Protein AF-A0A8S1T3Q3-F1 (afdb_monomer)

pLDDT: mean 84.0, std 11.34, range [41.03, 97.38]

Mean predicted aligned error: 17.11 Å

Solvent-accessible surface area (backbone atoms only — not comparable to full-atom values): 9818 Å² total; per-residue (Å²): 143,88,78,68,63,69,61,52,54,52,50,49,50,52,48,53,52,50,49,51,54,50,50,52,52,52,52,50,52,52,52,53,52,49,53,51,51,53,52,51,51,53,52,49,51,54,52,52,54,51,51,52,52,51,52,52,52,50,55,52,51,53,55,48,52,50,51,52,51,51,52,54,53,49,52,52,51,53,54,52,53,52,51,53,50,52,54,46,50,53,50,50,47,64,75,62,56,74,44,80,23,44,57,67,83,59,60,76,69,54,52,71,46,61,36,58,90,53,95,50,56,20,86,82,80,71,43,69,51,50,68,66,38,59,28,32,43,47,93,87,66,52,62,32,43,40,71,58,49,55,60,49,28,56,47,28,40,48,41,92,89,75,59,50,54,49,48,61,54,55,56,62,73,74,111

InterPro domains:
  IPR001841 Zinc finger, RING-type [PF13639] (121-163)
  IPR001841 Zinc finger, RING-type [PS50089] (122-163)
  IPR001841 Zinc finger, RING-type [SM00184] (122-162)
  IPR051834 RING finger E3 ubiquitin-protein ligase [PTHR45931] (83-168)

Nearest PDB structures (foldseek):
  6w9a-assembly2_D  TM=9.438E-01  e=1.480E-07  Homo sapiens
  6w9d-assembly3_H  TM=9.351E-01  e=9.285E-07  Homo sapiens
  4v3k-assembly1_F  TM=9.363E-01  e=1.569E-06  Homo sapiens
  7ojx-assembly1_A  TM=9.258E-01  e=5.823E-06  Homo sapiens
  5d0k-assembly1_C  TM=8.921E-01  e=6.218E-06  Homo sapiens

Foldseek 3Di:
DPDPPPVVVVVVVVVVVVVVVVVVVVVVVVVVVVVVVVVVVVVVVVVVVVVVVVVVVVVVVVVVVVVVVVVVVVVVVVVVVVVVVVVVVVVVCVVQVQDQFQPPVLLVVFDKDFDDDDQDAAPQVRGGHDGRFIWTQAPVRDIHGSVRVVVVRNRHQADPPPGDGRNVSSVVVVD

Sequence (175 aa):
MNTGKGLFDIFNYKLNYLHFIIDQQIQQQKKNQQIKRTKNLRMIQIVEERSEQQQQQQYEIDGVSQRIWEEVANQYRQEIQSLQLQLWQNSVDKMFQKSNGVPKKYLQKLKMMKMGKSNRQCSICCNQFQKDELIIQLPCKHIYHKSCVDSWLQSSTKCPNCRSDVLEALKNQEK

Structure (mmCIF, N/CA/C/O backbone):
data_AF-A0A8S1T3Q3-F1
#
_entry.id   AF-A0A8S1T3Q3-F1
#
loop_
_atom_site.group_PDB
_atom_site.id
_atom_site.type_symbol
_atom_site.label_atom_id
_atom_site.label_alt_id
_atom_site.label_comp_id
_atom_site.label_asym_id
_atom_site.label_entity_id
_atom_site.label_seq_id
_atom_site.pdbx_PDB_ins_code
_atom_site.Cartn_x
_atom_site.Cartn_y
_atom_site.Cartn_z
_atom_site.occupancy
_atom_site.B_iso_or_equiv
_atom_site.auth_seq_id
_atom_site.auth_comp_id
_atom_site.auth_asym_id
_atom_site.auth_atom_id
_atom_site.pdbx_PDB_model_num
ATOM 1 N N . MET A 1 1 ? 59.446 20.484 -118.927 1.00 41.03 1 MET A N 1
ATOM 2 C CA . MET A 1 1 ? 59.379 21.127 -117.595 1.00 41.03 1 MET A CA 1
ATOM 3 C C . MET A 1 1 ? 58.328 20.396 -116.766 1.00 41.03 1 MET A C 1
ATOM 5 O O . MET A 1 1 ? 57.151 20.643 -116.970 1.00 41.03 1 MET A O 1
ATOM 9 N N . ASN A 1 2 ? 58.713 19.405 -115.951 1.00 47.94 2 ASN A N 1
ATOM 10 C CA . ASN A 1 2 ? 57.748 18.557 -115.226 1.00 47.94 2 ASN A CA 1
ATOM 11 C C . ASN A 1 2 ? 58.347 17.961 -113.929 1.00 47.94 2 ASN A C 1
ATOM 13 O O . ASN A 1 2 ? 58.297 16.759 -113.704 1.00 47.94 2 ASN A O 1
ATOM 17 N N . THR A 1 3 ? 58.964 18.791 -113.081 1.00 50.25 3 THR A N 1
ATOM 18 C CA . THR A 1 3 ? 59.646 18.345 -111.842 1.00 50.25 3 THR A CA 1
ATOM 19 C C . THR A 1 3 ? 59.011 18.866 -110.543 1.00 50.25 3 THR A C 1
ATOM 21 O O . THR A 1 3 ? 59.541 18.620 -109.467 1.00 50.25 3 THR A O 1
ATOM 24 N N . GLY A 1 4 ? 57.852 19.537 -110.604 1.00 54.38 4 GLY A N 1
ATOM 25 C CA . GLY A 1 4 ? 57.190 20.118 -109.422 1.00 54.38 4 GLY A CA 1
ATOM 26 C C . GLY A 1 4 ? 56.147 19.235 -108.717 1.00 54.38 4 GLY A C 1
ATOM 27 O O . GLY A 1 4 ? 55.882 19.448 -107.540 1.00 54.38 4 GLY A O 1
ATOM 28 N N . LYS A 1 5 ? 55.557 18.238 -109.398 1.00 54.62 5 LYS A N 1
ATOM 29 C CA . LYS A 1 5 ? 54.435 17.446 -108.845 1.00 54.62 5 LYS A CA 1
ATOM 30 C C . LYS A 1 5 ? 54.879 16.362 -107.847 1.00 54.62 5 LYS A C 1
ATOM 32 O O . LYS A 1 5 ? 54.329 16.282 -106.759 1.00 54.62 5 LYS A O 1
ATOM 37 N N . GLY A 1 6 ? 55.953 15.622 -108.140 1.00 59.25 6 GLY A N 1
ATOM 38 C CA . GLY A 1 6 ? 56.397 14.505 -107.287 1.00 59.25 6 GLY A CA 1
ATOM 39 C C . GLY A 1 6 ? 56.923 14.908 -105.901 1.00 59.25 6 GLY A C 1
ATOM 40 O O . GLY A 1 6 ? 56.741 14.174 -104.935 1.00 59.25 6 GLY A O 1
ATOM 41 N N . LEU A 1 7 ? 57.535 16.091 -105.769 1.00 56.53 7 LEU A N 1
ATOM 42 C CA . LEU A 1 7 ? 57.980 16.614 -104.469 1.00 56.53 7 LEU A CA 1
ATOM 43 C C . LEU A 1 7 ? 56.800 17.045 -103.586 1.00 56.53 7 LEU A C 1
ATOM 45 O O . LEU A 1 7 ? 56.836 16.832 -102.375 1.00 56.53 7 LEU A O 1
ATOM 49 N N . PHE A 1 8 ? 55.746 17.598 -104.193 1.00 64.06 8 PHE A N 1
ATOM 50 C CA . PHE A 1 8 ? 54.519 17.985 -103.499 1.00 64.06 8 PHE A CA 1
ATOM 51 C C . PHE A 1 8 ? 53.741 16.755 -102.999 1.00 64.06 8 PHE A C 1
ATOM 53 O O . PHE A 1 8 ? 53.267 16.747 -101.866 1.00 64.06 8 PHE A O 1
ATOM 60 N N . ASP A 1 9 ? 53.705 15.675 -103.783 1.00 67.06 9 ASP A N 1
ATOM 61 C CA . ASP A 1 9 ? 53.045 14.419 -103.403 1.00 67.06 9 ASP A CA 1
ATOM 62 C C . ASP A 1 9 ? 53.770 13.695 -102.254 1.00 67.06 9 ASP A C 1
ATOM 64 O O . ASP A 1 9 ? 53.134 13.207 -101.319 1.00 67.06 9 ASP A O 1
ATOM 68 N N . ILE A 1 10 ? 55.109 13.688 -102.257 1.00 69.75 10 ILE A N 1
ATOM 69 C CA . ILE A 1 10 ? 55.916 13.132 -101.156 1.00 69.75 10 ILE A CA 1
ATOM 70 C C . ILE A 1 10 ? 55.773 13.980 -99.886 1.00 69.75 10 ILE A C 1
ATOM 72 O O . ILE A 1 10 ? 55.702 13.433 -98.782 1.00 69.75 10 ILE A O 1
ATOM 76 N N . PHE A 1 11 ? 55.731 15.308 -100.023 1.00 75.06 11 PHE A N 1
ATOM 77 C CA . PHE A 1 11 ? 55.514 16.217 -98.900 1.00 75.06 11 PHE A CA 1
ATOM 78 C C . PHE A 1 11 ? 54.127 16.012 -98.279 1.00 75.06 11 PHE A C 1
ATOM 80 O O . PHE A 1 11 ? 54.031 15.854 -97.064 1.00 75.06 11 PHE A O 1
ATOM 87 N N . ASN A 1 12 ? 53.081 15.887 -99.102 1.00 72.06 12 ASN A N 1
ATOM 88 C CA . ASN A 1 12 ? 51.727 15.566 -98.648 1.00 72.06 12 ASN A CA 1
ATOM 89 C C . ASN A 1 12 ? 51.637 14.176 -98.009 1.00 72.06 12 ASN A C 1
ATOM 91 O O . ASN A 1 12 ? 50.980 14.025 -96.986 1.00 72.06 12 ASN A O 1
ATOM 95 N N . TYR A 1 13 ? 52.331 13.166 -98.541 1.00 77.81 13 TYR A N 1
ATOM 96 C CA . TYR A 1 13 ? 52.376 11.837 -97.924 1.00 77.81 13 TYR A CA 1
ATOM 97 C C . TYR A 1 13 ? 53.052 11.866 -96.546 1.00 77.81 13 TYR A C 1
ATOM 99 O O . TYR A 1 13 ? 52.532 11.297 -95.587 1.00 77.81 13 TYR A O 1
ATOM 107 N N . LYS A 1 14 ? 54.183 12.573 -96.416 1.00 83.44 14 LYS A N 1
ATOM 108 C CA . LYS A 1 14 ? 54.874 12.753 -95.130 1.00 83.44 14 LYS A CA 1
ATOM 109 C C . LYS A 1 14 ? 54.036 13.559 -94.138 1.00 83.44 14 LYS A C 1
ATOM 111 O O . LYS A 1 14 ? 53.996 13.190 -92.969 1.00 83.44 14 LYS A O 1
ATOM 116 N N . LEU A 1 15 ? 53.343 14.604 -94.591 1.00 82.12 15 LEU A N 1
ATOM 117 C CA . LEU A 1 15 ? 52.398 15.368 -93.773 1.00 82.12 15 LEU A CA 1
ATOM 118 C C . LEU A 1 15 ? 51.222 14.506 -93.311 1.00 82.12 15 LEU A C 1
ATOM 120 O O . LEU A 1 15 ? 50.939 14.480 -92.121 1.00 82.12 15 LEU A O 1
ATOM 124 N N . ASN A 1 16 ? 50.594 13.746 -94.208 1.00 82.00 16 ASN A N 1
ATOM 125 C CA . ASN A 1 16 ? 49.486 12.848 -93.872 1.00 82.00 16 ASN A CA 1
ATOM 126 C C . ASN A 1 16 ? 49.923 11.740 -92.904 1.00 82.00 16 ASN A C 1
ATOM 128 O O . ASN A 1 16 ? 49.193 11.416 -91.970 1.00 82.00 16 ASN A O 1
ATOM 132 N N . TYR A 1 17 ? 51.129 11.193 -93.078 1.00 83.38 17 TYR A N 1
ATOM 133 C CA . TYR A 1 17 ? 51.705 10.220 -92.151 1.00 83.38 17 TYR A CA 1
ATOM 134 C C . TYR A 1 17 ? 51.984 10.840 -90.775 1.00 83.38 17 TYR A C 1
ATOM 136 O O . TYR A 1 17 ? 51.630 10.256 -89.755 1.00 83.38 17 TYR A O 1
ATOM 144 N N . LEU A 1 18 ? 52.561 12.045 -90.725 1.00 85.44 18 LEU A N 1
ATOM 145 C CA . LEU A 1 18 ? 52.778 12.767 -89.468 1.00 85.44 18 LEU A CA 1
ATOM 146 C C . LEU A 1 18 ? 51.453 13.109 -88.773 1.00 85.44 18 LEU A C 1
ATOM 148 O O . LEU A 1 18 ? 51.341 12.885 -87.571 1.00 85.44 18 LEU A O 1
ATOM 152 N N . HIS A 1 19 ? 50.442 13.568 -89.515 1.00 87.00 19 HIS A N 1
ATOM 153 C CA . HIS A 1 19 ? 49.085 13.785 -89.005 1.00 87.00 19 HIS A CA 1
ATOM 154 C C . HIS A 1 19 ? 48.498 12.497 -88.423 1.00 87.00 19 HIS A C 1
ATOM 156 O O . HIS A 1 19 ? 48.035 12.502 -87.288 1.00 87.00 19 HIS A O 1
ATOM 162 N N . PHE A 1 20 ? 48.608 11.373 -89.138 1.00 90.94 20 PHE A N 1
ATOM 163 C CA . PHE A 1 20 ? 48.150 10.074 -88.650 1.00 90.94 20 PHE A CA 1
ATOM 164 C C . PHE A 1 20 ? 48.839 9.666 -87.338 1.00 90.94 20 PHE A C 1
ATOM 166 O O . PHE A 1 20 ? 48.175 9.228 -86.400 1.00 90.94 20 PHE A O 1
ATOM 173 N N . ILE A 1 21 ? 50.161 9.836 -87.234 1.00 88.25 21 ILE A N 1
ATOM 174 C CA . ILE A 1 21 ? 50.911 9.514 -86.010 1.00 88.25 21 ILE A CA 1
ATOM 175 C C . ILE A 1 21 ? 50.510 10.435 -84.848 1.00 88.25 21 ILE A C 1
ATOM 177 O O . ILE A 1 21 ? 50.313 9.952 -83.730 1.00 88.25 21 ILE A O 1
ATOM 181 N N . ILE A 1 22 ? 50.343 11.736 -85.101 1.00 84.50 22 ILE A N 1
ATOM 182 C CA . ILE A 1 22 ? 49.878 12.707 -84.100 1.00 84.50 22 ILE A CA 1
ATOM 183 C C . ILE A 1 22 ? 48.463 12.346 -83.628 1.00 84.50 22 ILE A C 1
ATOM 185 O O . ILE A 1 22 ? 48.211 12.309 -82.422 1.00 84.50 22 ILE A O 1
ATOM 189 N N . ASP A 1 23 ? 47.563 11.988 -84.543 1.00 90.75 23 ASP A N 1
ATOM 190 C CA . ASP A 1 23 ? 46.203 11.566 -84.213 1.00 90.75 23 ASP A CA 1
ATOM 191 C C . ASP A 1 23 ? 46.198 10.302 -83.344 1.00 90.75 23 ASP A C 1
ATOM 193 O O . ASP A 1 23 ? 45.508 10.260 -82.323 1.00 90.75 23 ASP A O 1
ATOM 197 N N . GLN A 1 24 ? 47.017 9.294 -83.666 1.00 91.94 24 GLN A N 1
ATOM 198 C CA . GLN A 1 24 ? 47.161 8.090 -82.835 1.00 91.94 24 GLN A CA 1
ATOM 199 C C . GLN A 1 24 ? 47.652 8.424 -81.417 1.00 91.94 24 GLN A C 1
ATOM 201 O O . GLN A 1 24 ? 47.114 7.911 -80.430 1.00 91.94 24 GLN A O 1
ATOM 206 N N . GLN A 1 25 ? 48.629 9.326 -81.288 1.00 89.94 25 GLN A N 1
ATOM 207 C CA . GLN A 1 25 ? 49.133 9.771 -79.986 1.00 89.94 25 GLN A CA 1
ATOM 208 C C . GLN A 1 25 ? 48.070 10.536 -79.183 1.0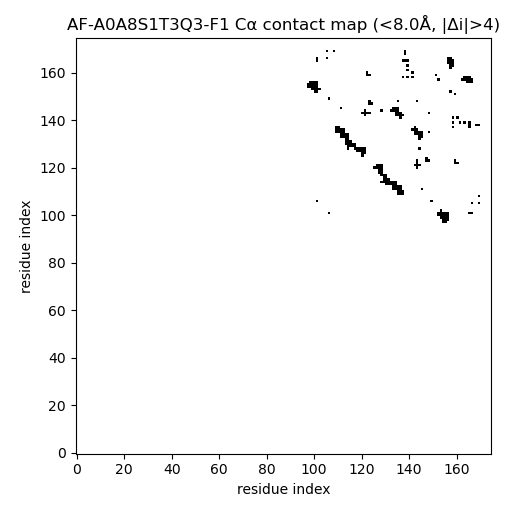0 89.94 25 GLN A C 1
ATOM 210 O O . GLN A 1 25 ? 47.908 10.284 -77.984 1.00 89.94 25 GLN A O 1
ATOM 215 N N . ILE A 1 26 ? 47.297 11.413 -79.831 1.00 88.00 26 ILE A N 1
ATOM 216 C CA . ILE A 1 26 ? 46.180 12.137 -79.206 1.00 88.00 26 ILE A CA 1
ATOM 217 C C . ILE A 1 26 ? 45.115 11.152 -78.704 1.00 88.00 26 ILE A C 1
ATOM 219 O O . ILE A 1 26 ? 44.638 11.281 -77.572 1.00 88.00 26 ILE A O 1
ATOM 223 N N . GLN A 1 27 ? 44.758 10.141 -79.501 1.00 89.75 27 GLN A N 1
ATOM 224 C CA . GLN A 1 27 ? 43.789 9.119 -79.092 1.00 89.75 27 GLN A CA 1
ATOM 225 C C . GLN A 1 27 ? 44.298 8.285 -77.907 1.00 89.75 27 GLN A C 1
ATOM 227 O O . GLN A 1 27 ? 43.539 8.011 -76.973 1.00 89.75 27 GLN A O 1
ATOM 232 N N . GLN A 1 28 ? 45.587 7.937 -77.881 1.00 88.12 28 GLN A N 1
ATOM 233 C CA . GLN A 1 28 ? 46.183 7.197 -76.766 1.00 88.12 28 GLN A CA 1
ATOM 234 C C . GLN A 1 28 ? 46.204 8.017 -75.464 1.00 88.12 28 GLN A C 1
ATOM 236 O O . GLN A 1 28 ? 45.891 7.492 -74.392 1.00 88.12 28 GLN A O 1
ATOM 241 N N . GLN A 1 29 ? 46.508 9.316 -75.542 1.00 85.06 29 GLN A N 1
ATOM 242 C CA . GLN A 1 29 ? 46.452 10.226 -74.391 1.00 85.06 29 GLN A CA 1
ATOM 243 C C . GLN A 1 29 ? 45.027 10.350 -73.835 1.00 85.06 29 GLN A C 1
ATOM 245 O O . GLN A 1 29 ? 44.830 10.254 -72.620 1.00 85.06 29 GLN A O 1
ATOM 250 N N . LYS A 1 30 ? 44.018 10.472 -74.710 1.00 88.12 30 LYS A N 1
ATOM 251 C CA . LYS A 1 30 ? 42.599 10.501 -74.314 1.00 88.12 30 LYS A CA 1
ATOM 252 C C . LYS A 1 30 ? 42.179 9.214 -73.598 1.00 88.12 30 LYS A C 1
ATOM 254 O O . LYS A 1 30 ? 41.591 9.296 -72.520 1.00 88.12 30 LYS A O 1
ATOM 259 N N . LYS A 1 31 ? 42.551 8.039 -74.124 1.00 83.81 31 LYS A N 1
ATOM 260 C CA . LYS A 1 31 ? 42.290 6.737 -73.475 1.00 83.81 31 LYS A CA 1
ATOM 261 C C . LYS A 1 31 ? 42.931 6.648 -72.087 1.00 83.81 31 LYS A C 1
ATOM 263 O O . LYS A 1 31 ? 42.266 6.265 -71.127 1.00 83.81 31 LYS A O 1
ATOM 268 N N . ASN A 1 32 ? 44.191 7.060 -71.945 1.00 81.25 32 ASN A N 1
ATOM 269 C CA . ASN A 1 32 ? 44.893 7.045 -70.658 1.00 81.25 32 ASN A CA 1
ATOM 270 C C . ASN A 1 32 ? 44.257 7.994 -69.627 1.00 81.25 32 ASN A C 1
ATOM 272 O O . ASN A 1 32 ? 44.123 7.634 -68.455 1.00 81.25 32 ASN A O 1
ATOM 276 N N . GLN A 1 33 ? 43.841 9.194 -70.046 1.00 80.31 33 GLN A N 1
ATOM 277 C CA . GLN A 1 33 ? 43.115 10.128 -69.181 1.00 80.31 33 GLN A CA 1
ATOM 278 C C . GLN A 1 33 ? 41.745 9.579 -68.778 1.00 80.31 33 GLN A C 1
ATOM 280 O O . GLN A 1 33 ? 41.367 9.695 -67.613 1.00 80.31 33 GLN A O 1
ATOM 285 N N . GLN A 1 34 ? 41.027 8.939 -69.703 1.00 86.94 34 GLN A N 1
ATOM 286 C CA . GLN A 1 34 ? 39.746 8.298 -69.418 1.00 86.94 34 GLN A CA 1
ATOM 287 C C . GLN A 1 34 ? 39.906 7.171 -68.393 1.00 86.94 34 GLN A C 1
ATOM 289 O O . GLN A 1 34 ? 39.194 7.168 -67.396 1.00 86.94 34 GLN A O 1
ATOM 294 N N . ILE A 1 35 ? 40.902 6.292 -68.550 1.00 82.56 35 ILE A N 1
ATOM 295 C CA . ILE A 1 35 ? 41.199 5.224 -67.579 1.00 82.56 35 ILE A CA 1
ATOM 296 C C . ILE A 1 35 ? 41.513 5.805 -66.194 1.00 82.56 35 ILE A C 1
ATOM 298 O O . ILE A 1 35 ? 41.011 5.298 -65.192 1.00 82.56 35 ILE A O 1
ATOM 302 N N . LYS A 1 36 ? 42.318 6.875 -66.113 1.00 74.12 36 LYS A N 1
ATOM 303 C CA . LYS A 1 36 ? 42.614 7.556 -64.839 1.00 74.12 36 LYS A CA 1
ATOM 304 C C . LYS A 1 36 ? 41.352 8.142 -64.205 1.00 74.12 36 LYS A C 1
ATOM 306 O O . LYS A 1 36 ? 41.135 7.944 -63.015 1.00 74.12 36 LYS A O 1
ATOM 311 N N . ARG A 1 37 ? 40.500 8.805 -64.996 1.00 75.31 37 ARG A N 1
ATOM 312 C CA . ARG A 1 37 ? 39.209 9.340 -64.532 1.00 75.31 37 ARG A CA 1
ATOM 313 C C . ARG A 1 37 ? 38.303 8.229 -64.008 1.00 75.31 37 ARG A C 1
ATOM 315 O O . ARG A 1 37 ? 37.812 8.346 -62.895 1.00 75.31 37 ARG A O 1
ATOM 322 N N . THR A 1 38 ? 38.150 7.129 -64.743 1.00 78.50 38 THR A N 1
ATOM 323 C CA . THR A 1 38 ? 37.338 5.980 -64.316 1.00 78.50 38 THR A CA 1
ATOM 324 C C . THR A 1 38 ? 37.880 5.337 -63.039 1.00 78.50 38 THR A C 1
ATOM 326 O O . THR A 1 38 ? 37.102 5.013 -62.147 1.00 78.50 38 THR A O 1
ATOM 329 N N . LYS A 1 39 ? 39.206 5.190 -62.905 1.00 79.94 39 LYS A N 1
ATOM 330 C CA . LYS A 1 39 ? 39.829 4.681 -61.671 1.00 79.94 39 LYS A CA 1
ATOM 331 C C . LYS A 1 39 ? 39.588 5.611 -60.480 1.00 79.94 39 LYS A C 1
ATOM 333 O O . LYS A 1 39 ? 39.219 5.122 -59.421 1.00 79.94 39 LYS A O 1
ATOM 338 N N . ASN A 1 40 ? 39.739 6.924 -60.658 1.00 82.06 40 ASN A N 1
ATOM 339 C CA . ASN A 1 40 ? 39.470 7.903 -59.601 1.00 82.06 40 ASN A CA 1
ATOM 340 C C . ASN A 1 40 ? 37.993 7.903 -59.182 1.00 82.06 40 ASN A C 1
ATOM 342 O O . ASN A 1 40 ? 37.711 7.893 -57.990 1.00 82.06 40 ASN A O 1
ATOM 346 N N . LEU A 1 41 ? 37.060 7.846 -60.139 1.00 82.81 41 LEU A N 1
ATOM 347 C CA . LEU A 1 41 ? 35.623 7.753 -59.854 1.00 82.81 41 LEU A CA 1
ATOM 348 C C . LEU A 1 41 ? 35.281 6.483 -59.067 1.00 82.81 41 LEU A C 1
ATOM 350 O O . LEU A 1 41 ? 34.574 6.558 -58.070 1.00 82.81 41 LEU A O 1
ATOM 354 N N . ARG A 1 42 ? 35.848 5.334 -59.451 1.00 88.38 42 ARG A N 1
ATOM 355 C CA . ARG A 1 42 ? 35.655 4.076 -58.718 1.00 88.38 42 ARG A CA 1
ATOM 356 C C . ARG A 1 42 ? 36.212 4.141 -57.294 1.00 88.38 42 ARG A C 1
ATOM 358 O O . ARG A 1 42 ? 35.621 3.575 -56.385 1.00 88.38 42 ARG A O 1
ATOM 365 N N . MET A 1 43 ? 37.342 4.820 -57.092 1.00 85.38 43 MET A N 1
ATOM 366 C CA . MET A 1 43 ? 37.899 5.024 -55.752 1.00 85.38 43 MET A CA 1
ATOM 367 C C . MET A 1 43 ? 36.998 5.901 -54.880 1.00 85.38 43 MET A C 1
ATOM 369 O O . MET A 1 43 ? 36.842 5.588 -53.706 1.00 85.38 43 MET A O 1
ATOM 373 N N . ILE A 1 44 ? 36.393 6.952 -55.442 1.00 83.50 44 ILE A N 1
ATOM 374 C CA . ILE A 1 44 ? 35.421 7.798 -54.731 1.00 83.50 44 ILE A CA 1
ATOM 375 C C . ILE A 1 44 ? 34.205 6.965 -54.310 1.00 83.50 44 ILE A C 1
ATOM 377 O O . ILE A 1 44 ? 33.884 6.948 -53.128 1.00 83.50 44 ILE A O 1
ATOM 381 N N . GLN A 1 45 ? 33.634 6.181 -55.232 1.00 85.69 45 GLN A N 1
ATOM 382 C CA . GLN A 1 45 ? 32.505 5.289 -54.934 1.00 85.69 45 GLN A CA 1
ATOM 383 C C . GLN A 1 45 ? 32.821 4.311 -53.795 1.00 85.69 45 GLN A C 1
ATOM 385 O O . GLN A 1 45 ? 32.037 4.174 -52.869 1.00 85.69 45 GLN A O 1
ATOM 390 N N . ILE A 1 46 ? 34.002 3.682 -53.804 1.00 85.38 46 ILE A N 1
ATOM 391 C CA . ILE A 1 46 ? 34.415 2.756 -52.733 1.00 85.38 46 ILE A CA 1
ATOM 392 C C . ILE A 1 46 ? 34.526 3.466 -51.375 1.00 85.38 46 ILE A C 1
ATOM 394 O O . ILE A 1 46 ? 34.233 2.869 -50.339 1.00 85.38 46 ILE A O 1
ATOM 398 N N . VAL A 1 47 ? 35.013 4.710 -51.354 1.00 84.94 47 VAL A N 1
ATOM 399 C CA . VAL A 1 47 ? 35.136 5.493 -50.115 1.00 84.94 47 VAL A CA 1
ATOM 400 C C . VAL A 1 47 ? 33.756 5.894 -49.593 1.00 84.94 47 VAL A C 1
ATOM 402 O O . VAL A 1 47 ? 33.517 5.763 -48.396 1.00 84.94 47 VAL A O 1
ATOM 405 N N . GLU A 1 48 ? 32.853 6.319 -50.475 1.00 81.81 48 GLU A N 1
ATOM 406 C CA . GLU A 1 48 ? 31.462 6.648 -50.139 1.00 81.8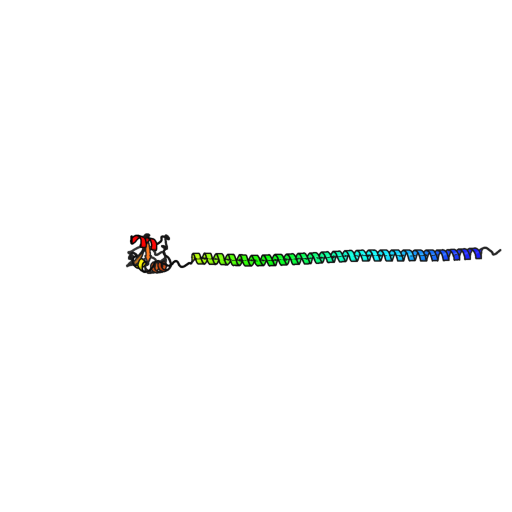1 48 GLU A CA 1
ATOM 407 C C . GLU A 1 48 ? 30.715 5.416 -49.609 1.00 81.81 48 GLU A C 1
ATOM 409 O O . GLU A 1 48 ? 30.217 5.448 -48.487 1.00 81.81 48 GLU A O 1
ATOM 414 N N . GLU A 1 49 ? 30.763 4.287 -50.323 1.00 86.25 49 GLU A N 1
ATOM 415 C CA . GLU A 1 49 ? 30.154 3.016 -49.898 1.00 86.25 49 GLU A CA 1
ATOM 416 C C . GLU A 1 49 ? 30.681 2.550 -48.530 1.00 86.25 49 GLU A C 1
ATOM 418 O O . GLU A 1 49 ? 29.920 2.087 -47.679 1.00 86.25 49 GLU A O 1
ATOM 423 N N . ARG A 1 50 ? 31.991 2.684 -48.275 1.00 81.19 50 ARG A N 1
ATOM 424 C CA . ARG A 1 50 ? 32.578 2.354 -46.963 1.00 81.19 50 ARG A CA 1
ATOM 425 C C . ARG A 1 50 ? 32.113 3.301 -45.863 1.00 81.19 50 ARG A C 1
ATOM 427 O O . ARG A 1 50 ? 31.917 2.848 -44.738 1.00 81.19 50 ARG A O 1
ATOM 434 N N . SER A 1 51 ? 31.963 4.586 -46.170 1.00 73.69 51 SER A N 1
ATOM 435 C CA . SER A 1 51 ? 31.447 5.580 -45.227 1.00 73.69 51 SER A CA 1
ATOM 436 C C . SER A 1 51 ? 29.997 5.269 -44.846 1.00 73.69 51 SER A C 1
ATOM 438 O O . SER A 1 51 ? 29.657 5.288 -43.665 1.00 73.69 51 SER A O 1
ATOM 440 N N . GLU A 1 52 ? 29.159 4.918 -45.821 1.00 80.06 52 GLU A N 1
ATOM 441 C CA . GLU A 1 52 ? 27.763 4.525 -45.599 1.00 80.06 52 GLU A CA 1
ATOM 442 C C . GLU A 1 52 ? 27.659 3.245 -44.758 1.00 80.06 52 GLU A C 1
ATOM 444 O O . GLU A 1 52 ? 26.899 3.198 -43.790 1.00 80.06 52 GLU A O 1
ATOM 449 N N . GLN A 1 53 ? 28.483 2.232 -45.049 1.00 80.06 53 GLN A N 1
ATOM 450 C CA . GLN A 1 53 ? 28.541 0.996 -44.260 1.00 80.06 53 GLN A CA 1
ATOM 451 C C . GLN A 1 53 ? 28.962 1.245 -42.807 1.00 80.06 53 GLN A C 1
ATOM 453 O O . GLN A 1 53 ? 28.372 0.672 -41.891 1.00 80.06 53 GLN A O 1
ATOM 458 N N . GLN A 1 54 ? 29.960 2.104 -42.576 1.00 75.19 54 GLN A N 1
ATOM 459 C CA . GLN A 1 54 ? 30.386 2.476 -41.223 1.00 75.19 54 GLN A CA 1
ATOM 460 C C . GLN A 1 54 ? 29.280 3.211 -40.466 1.00 75.19 54 GLN A C 1
ATOM 462 O O . GLN A 1 54 ? 29.038 2.926 -39.294 1.00 75.19 54 GLN A O 1
ATOM 467 N N . GLN A 1 55 ? 28.579 4.122 -41.139 1.00 72.06 55 GLN A N 1
ATOM 468 C CA . GLN A 1 55 ? 27.469 4.849 -40.539 1.00 72.06 55 GLN A CA 1
ATOM 469 C C . GLN A 1 55 ? 26.309 3.905 -40.183 1.00 72.06 55 GLN A C 1
ATOM 471 O O . GLN A 1 55 ? 25.753 4.000 -39.091 1.00 72.06 55 GLN A O 1
ATOM 476 N N . GLN A 1 56 ? 25.981 2.952 -41.058 1.00 72.12 56 GLN A N 1
ATOM 477 C CA . GLN A 1 56 ? 24.939 1.958 -40.803 1.00 72.12 56 GLN A CA 1
ATOM 478 C C . GLN A 1 56 ? 25.295 1.027 -39.633 1.00 72.12 56 GLN A C 1
ATOM 480 O O . GLN A 1 56 ? 24.454 0.793 -38.768 1.00 72.12 56 GLN A O 1
ATOM 485 N N . GLN A 1 57 ? 26.550 0.575 -39.545 1.00 66.31 57 GLN A N 1
ATOM 486 C CA . GLN A 1 57 ? 27.036 -0.202 -38.397 1.00 66.31 57 GLN A CA 1
ATOM 487 C C . GLN A 1 57 ? 26.956 0.588 -37.085 1.00 66.31 57 GLN A C 1
ATOM 489 O O . GLN A 1 57 ? 26.547 0.037 -36.065 1.00 66.31 57 GLN A O 1
ATOM 494 N N . GLN A 1 58 ? 27.301 1.878 -37.098 1.00 65.62 58 GLN A N 1
ATOM 495 C CA . GLN A 1 58 ? 27.189 2.728 -35.911 1.00 65.62 58 GLN A CA 1
ATOM 496 C C . GLN A 1 58 ? 25.731 2.861 -35.445 1.00 65.62 58 GLN A C 1
ATOM 498 O O . GLN A 1 58 ? 25.456 2.676 -34.261 1.00 65.62 58 GLN A O 1
ATOM 503 N N . TYR A 1 59 ? 24.786 3.096 -36.366 1.00 63.97 59 TYR A N 1
ATOM 504 C CA . TYR A 1 59 ? 23.356 3.138 -36.035 1.00 63.97 59 TYR A CA 1
ATOM 505 C C . TYR A 1 59 ? 22.846 1.816 -35.443 1.00 63.97 59 TYR A C 1
ATOM 507 O O . TYR A 1 59 ? 22.031 1.826 -34.518 1.00 63.97 59 TYR A O 1
ATOM 515 N N . GLU A 1 60 ? 23.326 0.673 -35.939 1.00 72.25 60 GLU A N 1
ATOM 516 C CA . GLU A 1 60 ? 22.993 -0.635 -35.367 1.00 72.25 60 GLU A CA 1
ATOM 517 C C . GLU A 1 60 ? 23.529 -0.793 -33.938 1.00 72.25 60 GLU A C 1
ATOM 519 O O . GLU A 1 60 ? 22.783 -1.235 -33.060 1.00 72.25 60 GLU A O 1
ATOM 524 N N . ILE A 1 61 ? 24.780 -0.396 -33.679 1.00 70.75 61 ILE A N 1
ATOM 525 C CA . ILE A 1 61 ? 25.397 -0.437 -32.342 1.00 70.75 61 ILE A CA 1
ATOM 526 C C . ILE A 1 61 ? 24.632 0.458 -31.363 1.00 70.75 61 ILE A C 1
ATOM 528 O O . ILE A 1 61 ? 24.302 0.016 -30.259 1.00 70.75 61 ILE A O 1
ATOM 532 N N . ASP A 1 62 ? 24.294 1.681 -31.769 1.00 70.12 62 ASP A N 1
ATOM 533 C CA . ASP A 1 62 ? 23.526 2.615 -30.943 1.00 70.12 62 ASP A CA 1
ATOM 534 C C . AS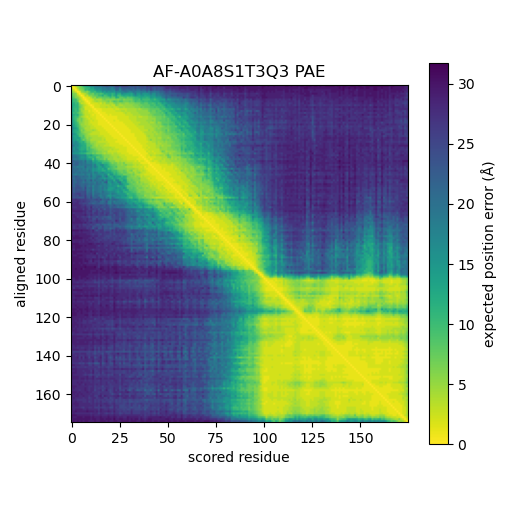P A 1 62 ? 22.127 2.053 -30.634 1.00 70.12 62 ASP A C 1
ATOM 536 O O . ASP A 1 62 ? 21.666 2.099 -29.491 1.00 70.12 62 ASP A O 1
ATOM 540 N N . GLY A 1 63 ? 21.485 1.411 -31.616 1.00 72.12 63 GLY A N 1
ATOM 541 C CA . GLY A 1 63 ? 20.205 0.724 -31.434 1.00 72.12 63 GLY A CA 1
ATOM 542 C C . GLY A 1 63 ? 20.279 -0.541 -30.565 1.00 72.12 63 GLY A C 1
ATOM 543 O O . GLY A 1 63 ? 19.290 -0.911 -29.927 1.00 72.12 63 GLY A O 1
ATOM 544 N N . VAL A 1 64 ? 21.419 -1.236 -30.519 1.00 75.62 64 VAL A N 1
ATOM 545 C CA . VAL A 1 64 ? 21.665 -2.338 -29.569 1.00 75.62 64 VAL A CA 1
ATOM 546 C C . VAL A 1 64 ? 21.881 -1.784 -28.160 1.00 75.62 64 VAL A C 1
ATOM 548 O O . VAL A 1 64 ? 21.260 -2.272 -27.218 1.00 75.62 64 VAL A O 1
ATOM 551 N N . SER A 1 65 ? 22.686 -0.728 -28.018 1.00 79.94 65 SER A N 1
ATOM 552 C CA . SER A 1 65 ? 22.923 -0.034 -26.747 1.00 79.94 65 SER A CA 1
ATOM 553 C C . SER A 1 65 ? 21.611 0.452 -26.122 1.00 79.94 65 SER A C 1
ATOM 555 O O . SER A 1 65 ? 21.339 0.168 -24.956 1.00 79.94 65 SER A O 1
ATOM 557 N N . GLN A 1 66 ? 20.741 1.092 -26.911 1.00 73.56 66 GLN A N 1
ATOM 558 C CA . GLN A 1 66 ? 19.438 1.564 -26.440 1.00 73.56 66 GLN A CA 1
ATOM 559 C C . GLN A 1 66 ? 18.531 0.420 -25.955 1.00 73.56 66 GLN A C 1
ATOM 561 O O . GLN A 1 66 ? 17.939 0.527 -24.881 1.00 73.56 66 GLN A O 1
ATOM 566 N N . ARG A 1 67 ? 18.465 -0.699 -26.692 1.00 79.94 67 ARG A N 1
ATOM 567 C CA . ARG A 1 67 ? 17.675 -1.877 -26.290 1.00 79.94 67 ARG A CA 1
ATOM 568 C C . ARG A 1 67 ? 18.167 -2.490 -24.980 1.00 79.94 67 ARG A C 1
ATOM 570 O O . ARG A 1 67 ? 17.351 -2.809 -24.122 1.00 79.94 67 ARG A O 1
ATOM 577 N N . ILE A 1 68 ? 19.485 -2.599 -24.802 1.00 82.62 68 ILE A N 1
ATOM 578 C CA . ILE A 1 68 ? 20.088 -3.106 -23.561 1.00 82.62 68 ILE A CA 1
ATOM 579 C C . ILE A 1 68 ? 19.755 -2.181 -22.382 1.00 82.62 68 ILE A C 1
ATOM 581 O O . ILE A 1 68 ? 19.361 -2.656 -21.317 1.00 82.62 68 ILE A O 1
ATOM 585 N N . TRP A 1 69 ? 19.859 -0.860 -22.561 1.00 74.94 69 TRP A N 1
ATOM 586 C CA . TRP A 1 69 ? 19.489 0.107 -21.522 1.00 74.94 69 TRP A CA 1
ATOM 587 C C . TRP A 1 69 ? 18.011 0.022 -21.133 1.00 74.94 69 TRP A C 1
ATOM 589 O O . TRP A 1 69 ? 17.690 0.074 -19.945 1.00 74.94 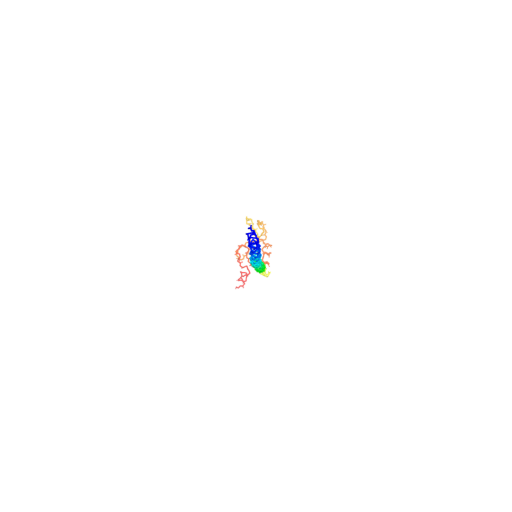69 TRP A O 1
ATOM 599 N N . GLU A 1 70 ? 17.114 -0.134 -22.106 1.00 80.50 70 GLU A N 1
ATOM 600 C CA . GLU A 1 70 ? 15.681 -0.314 -21.854 1.00 80.50 70 GLU A CA 1
ATOM 601 C C . GLU A 1 70 ? 15.388 -1.626 -21.115 1.00 80.50 70 GLU A C 1
ATOM 603 O O . GLU A 1 70 ? 14.582 -1.636 -20.184 1.00 80.50 70 GLU A O 1
ATOM 608 N N . GLU A 1 71 ? 16.066 -2.718 -21.468 1.00 86.44 71 GLU A N 1
ATOM 609 C CA . GLU A 1 71 ? 15.925 -4.016 -20.801 1.00 86.44 71 GLU A CA 1
ATOM 610 C C . GLU A 1 71 ? 16.372 -3.952 -19.333 1.00 86.44 71 GLU A C 1
ATOM 612 O O . GLU A 1 71 ? 15.611 -4.316 -18.432 1.00 86.44 71 GLU A O 1
ATOM 617 N N . VAL A 1 72 ? 17.546 -3.371 -19.072 1.00 85.06 72 VAL A N 1
ATOM 618 C CA . VAL A 1 72 ? 18.065 -3.144 -17.714 1.00 85.06 72 VAL A CA 1
ATOM 619 C C . VAL A 1 72 ? 17.138 -2.224 -16.911 1.00 85.06 72 VAL A C 1
ATOM 621 O O . VAL A 1 72 ? 16.803 -2.515 -15.760 1.00 85.06 72 VAL A O 1
ATOM 624 N N . ALA A 1 73 ? 16.660 -1.129 -17.506 1.00 79.00 73 ALA A N 1
ATOM 625 C CA . ALA A 1 73 ? 15.723 -0.220 -16.848 1.00 79.00 73 ALA A CA 1
ATOM 626 C C . ALA A 1 73 ? 14.390 -0.908 -16.507 1.00 79.00 73 ALA A C 1
ATOM 628 O O . ALA A 1 73 ? 13.805 -0.649 -15.451 1.00 79.00 73 ALA A O 1
ATOM 629 N N . ASN A 1 74 ? 13.907 -1.796 -17.379 1.00 84.56 74 ASN A N 1
ATOM 630 C CA . ASN A 1 74 ? 12.693 -2.569 -17.140 1.00 84.56 74 ASN A CA 1
ATOM 631 C C . ASN A 1 74 ? 12.874 -3.599 -16.022 1.00 84.56 74 ASN A C 1
ATOM 633 O O . ASN A 1 74 ? 11.968 -3.735 -15.198 1.00 84.56 74 ASN A O 1
ATOM 637 N N . GLN A 1 75 ? 14.036 -4.251 -15.932 1.00 90.56 75 GLN A N 1
ATOM 638 C CA . GLN A 1 75 ? 14.359 -5.139 -14.815 1.00 90.56 75 GLN A CA 1
ATOM 639 C C . GLN A 1 75 ? 14.282 -4.390 -13.476 1.00 90.56 75 GLN A C 1
ATOM 641 O O . GLN A 1 75 ? 13.521 -4.781 -12.588 1.00 90.56 75 GLN A O 1
ATOM 646 N N . TYR A 1 76 ? 14.979 -3.256 -13.351 1.00 82.00 76 TYR A N 1
ATOM 647 C CA . TYR A 1 76 ? 14.940 -2.458 -12.122 1.00 82.00 76 TYR A CA 1
ATOM 648 C C . TYR A 1 76 ? 13.531 -1.956 -11.788 1.00 82.00 76 TYR A C 1
ATOM 650 O O . TYR A 1 76 ? 13.138 -1.941 -10.621 1.00 82.00 76 TYR A O 1
ATOM 658 N N . ARG A 1 77 ? 12.734 -1.575 -12.794 1.00 83.38 77 ARG A N 1
ATOM 659 C CA . ARG A 1 77 ? 11.340 -1.148 -12.594 1.00 83.38 77 ARG A CA 1
ATOM 660 C C . ARG A 1 77 ? 10.492 -2.261 -11.974 1.00 83.38 77 ARG A C 1
ATOM 662 O O . ARG A 1 77 ? 9.728 -1.988 -11.049 1.00 83.38 77 ARG A O 1
ATOM 669 N N . GLN A 1 78 ? 10.638 -3.495 -12.457 1.00 82.88 78 GLN A N 1
ATOM 670 C CA . GLN A 1 78 ? 9.918 -4.655 -11.924 1.00 82.88 78 GLN A CA 1
ATOM 671 C C . GLN A 1 78 ? 10.347 -4.973 -10.487 1.00 82.88 78 GLN A C 1
ATOM 673 O O . GLN A 1 78 ? 9.491 -5.166 -9.621 1.00 82.88 78 GLN A O 1
ATOM 678 N N . GLU A 1 79 ? 11.651 -4.956 -10.206 1.00 87.94 79 GLU A N 1
ATOM 679 C CA . G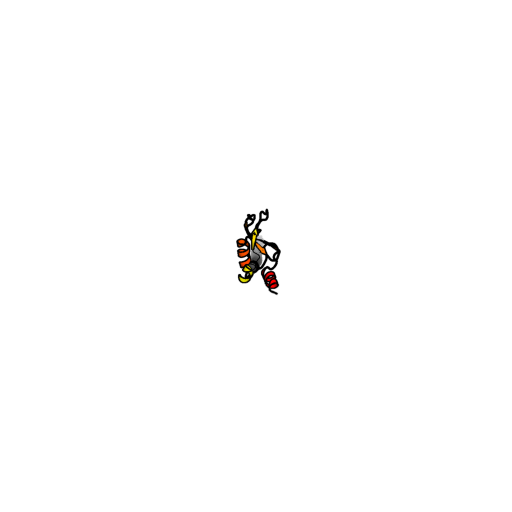LU A 1 79 ? 12.183 -5.181 -8.858 1.00 87.94 79 GLU A CA 1
ATOM 680 C C . GLU A 1 79 ? 11.671 -4.126 -7.866 1.00 87.94 79 GLU A C 1
ATOM 682 O O . GLU A 1 79 ? 11.119 -4.477 -6.820 1.00 87.94 79 GLU A O 1
ATOM 687 N N . ILE A 1 80 ? 11.748 -2.838 -8.221 1.00 87.25 80 ILE A N 1
ATOM 688 C CA . ILE A 1 80 ? 11.238 -1.730 -7.397 1.00 87.25 80 ILE A CA 1
ATOM 689 C C . ILE A 1 80 ? 9.739 -1.892 -7.130 1.00 87.25 80 ILE A C 1
ATOM 691 O O . ILE A 1 80 ? 9.298 -1.728 -5.992 1.00 87.25 80 ILE A O 1
ATOM 695 N N . GLN A 1 81 ? 8.952 -2.248 -8.146 1.00 88.12 81 GLN A N 1
ATOM 696 C CA . GLN A 1 81 ? 7.512 -2.438 -7.989 1.00 88.12 81 GLN A CA 1
ATOM 697 C C . GLN A 1 81 ? 7.180 -3.630 -7.077 1.00 88.12 81 GLN A C 1
ATOM 699 O O . GLN A 1 81 ? 6.273 -3.539 -6.247 1.00 88.12 81 GLN A O 1
ATOM 704 N N . SER A 1 82 ? 7.947 -4.721 -7.168 1.00 88.94 82 SER A N 1
ATOM 705 C CA . SER A 1 82 ? 7.796 -5.878 -6.278 1.00 88.94 82 SER A CA 1
ATOM 706 C C . SER A 1 82 ? 8.114 -5.530 -4.818 1.00 88.94 82 SER A C 1
ATOM 708 O O . SER A 1 82 ? 7.343 -5.871 -3.919 1.00 88.94 82 SER A O 1
ATOM 710 N N . LEU A 1 83 ? 9.187 -4.767 -4.576 1.00 87.75 83 LEU A N 1
ATOM 711 C CA . LEU A 1 83 ? 9.585 -4.313 -3.244 1.00 87.75 83 LEU A CA 1
ATOM 712 C C . LEU A 1 83 ? 8.561 -3.336 -2.656 1.00 87.75 83 LEU A C 1
ATOM 714 O O . LEU A 1 83 ? 8.210 -3.446 -1.482 1.00 87.75 83 LEU A O 1
ATOM 718 N N . GLN A 1 84 ? 8.028 -2.412 -3.461 1.00 90.75 84 GLN A N 1
ATOM 719 C CA . GLN A 1 84 ? 6.953 -1.508 -3.041 1.00 90.75 84 GLN A CA 1
ATOM 720 C C . GLN A 1 84 ? 5.706 -2.280 -2.593 1.00 90.75 84 GLN A C 1
ATOM 722 O O . GLN A 1 84 ? 5.141 -1.968 -1.542 1.00 90.75 84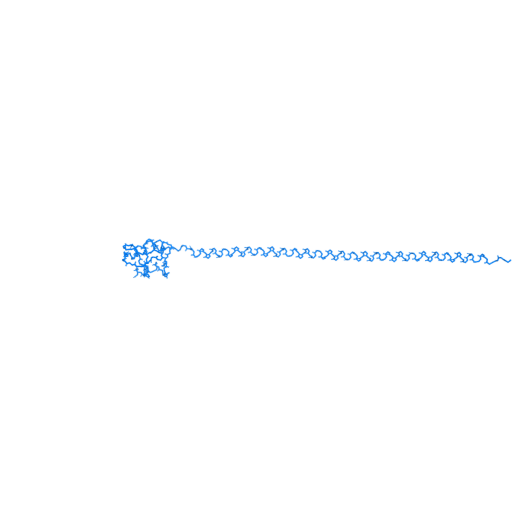 GLN A O 1
ATOM 727 N N . LEU A 1 85 ? 5.308 -3.317 -3.338 1.00 86.00 85 LEU A N 1
ATOM 728 C CA . LEU A 1 85 ? 4.174 -4.164 -2.971 1.00 86.00 85 LEU A CA 1
ATOM 729 C C . LEU A 1 85 ? 4.443 -4.960 -1.687 1.00 86.00 85 LEU A C 1
ATOM 731 O O . LEU A 1 85 ? 3.580 -5.020 -0.816 1.00 86.00 85 LEU A O 1
ATOM 735 N N . GLN A 1 86 ? 5.643 -5.523 -1.529 1.00 87.31 86 GLN A N 1
ATOM 736 C CA . GLN A 1 86 ? 6.034 -6.234 -0.306 1.00 87.31 86 GLN A CA 1
ATOM 737 C C . GLN A 1 86 ? 6.027 -5.319 0.925 1.00 87.31 86 GLN A C 1
ATOM 739 O O . GLN A 1 86 ? 5.517 -5.692 1.981 1.00 87.31 86 GLN A O 1
ATOM 744 N N . LEU A 1 87 ? 6.564 -4.103 0.809 1.00 87.88 87 LEU A N 1
ATOM 745 C CA . LEU A 1 87 ? 6.556 -3.116 1.892 1.00 87.88 87 LEU A CA 1
ATOM 746 C C . LEU A 1 87 ? 5.138 -2.659 2.250 1.00 87.88 87 LEU A C 1
ATOM 748 O O . LEU A 1 87 ? 4.833 -2.466 3.433 1.00 87.88 87 LEU A O 1
ATOM 752 N N . TRP A 1 88 ? 4.265 -2.519 1.251 1.00 83.44 88 TRP A N 1
ATOM 753 C CA . TRP A 1 88 ? 2.850 -2.241 1.467 1.00 83.44 88 TRP A CA 1
ATOM 754 C C . TRP A 1 88 ? 2.162 -3.404 2.181 1.00 83.44 88 TRP A C 1
ATOM 756 O O . TRP A 1 88 ? 1.532 -3.177 3.210 1.00 83.44 88 TRP A O 1
ATOM 766 N N . GLN A 1 89 ? 2.359 -4.641 1.721 1.00 74.88 89 GLN A N 1
ATOM 767 C CA . GLN A 1 89 ? 1.779 -5.827 2.349 1.00 74.88 89 GLN A CA 1
ATOM 768 C C . GLN A 1 89 ? 2.240 -5.961 3.804 1.00 74.88 89 GLN A C 1
ATOM 770 O O . GLN A 1 89 ? 1.413 -6.104 4.691 1.00 74.88 89 GLN A O 1
ATOM 775 N N . ASN A 1 90 ? 3.532 -5.780 4.084 1.00 80.19 90 ASN A N 1
ATOM 776 C CA . ASN A 1 90 ? 4.064 -5.780 5.449 1.00 80.19 90 ASN A CA 1
ATOM 777 C C . ASN A 1 90 ? 3.466 -4.666 6.325 1.00 80.19 90 ASN A C 1
ATOM 779 O O . ASN A 1 90 ? 3.259 -4.854 7.525 1.00 80.19 90 ASN A O 1
ATOM 783 N N . SER A 1 91 ? 3.217 -3.487 5.750 1.00 84.00 91 SER A N 1
ATOM 784 C CA . SER A 1 91 ? 2.558 -2.378 6.449 1.00 84.00 91 SER A CA 1
ATOM 785 C C . SER A 1 91 ? 1.097 -2.698 6.753 1.00 84.00 91 SER A C 1
ATOM 787 O O . SER A 1 91 ? 0.662 -2.509 7.884 1.00 84.00 91 SER A O 1
ATOM 789 N N . VAL A 1 92 ? 0.366 -3.236 5.777 1.00 76.31 92 VAL A N 1
ATOM 790 C CA . VAL A 1 92 ? -1.013 -3.718 5.921 1.00 76.31 92 VAL A CA 1
ATOM 791 C C . VAL A 1 92 ? -1.075 -4.823 6.974 1.00 76.31 92 VAL A C 1
ATOM 793 O O . VAL A 1 92 ? -1.854 -4.731 7.915 1.00 76.31 92 VAL A O 1
ATOM 796 N N . ASP A 1 93 ? -0.188 -5.809 6.913 1.00 74.81 93 ASP A N 1
ATOM 797 C CA . ASP A 1 93 ? -0.123 -6.899 7.881 1.00 74.81 93 ASP A CA 1
ATOM 798 C C . ASP A 1 93 ? 0.184 -6.377 9.287 1.00 74.81 93 ASP A C 1
ATOM 800 O O . ASP A 1 93 ? -0.445 -6.811 10.243 1.00 74.81 93 ASP A O 1
ATOM 804 N N . LYS A 1 94 ? 1.076 -5.390 9.448 1.00 72.00 94 LYS A N 1
ATOM 805 C CA . LYS A 1 94 ? 1.280 -4.703 10.738 1.00 72.00 94 LYS A CA 1
ATOM 806 C C . LYS A 1 94 ? 0.047 -3.923 11.196 1.00 72.00 94 LYS A C 1
ATOM 808 O O . LYS A 1 94 ? -0.225 -3.885 12.392 1.00 72.00 94 LYS A O 1
ATOM 813 N N . MET A 1 95 ? -0.704 -3.317 10.276 1.00 67.31 95 MET A N 1
ATOM 814 C CA . MET A 1 95 ? -1.972 -2.644 10.586 1.00 67.31 95 MET A CA 1
ATOM 815 C C . MET A 1 95 ? -3.068 -3.635 11.013 1.00 67.31 95 MET A C 1
ATOM 817 O O . MET A 1 95 ? -3.924 -3.271 11.818 1.00 67.31 95 MET A O 1
ATOM 821 N N . PHE A 1 96 ? -3.026 -4.878 10.520 1.00 60.38 96 PHE A N 1
ATOM 822 C CA . PHE A 1 96 ? -4.022 -5.926 10.777 1.00 60.38 96 PHE A CA 1
ATOM 823 C C . PHE A 1 96 ? -3.512 -7.100 11.626 1.00 60.38 96 PHE A C 1
ATOM 825 O O . PHE A 1 96 ? -4.223 -8.098 11.779 1.00 60.38 96 PHE A O 1
ATOM 832 N N . GLN A 1 97 ? -2.319 -6.999 12.222 1.00 61.62 97 GLN A N 1
ATOM 833 C CA . GLN A 1 97 ? -1.803 -7.986 13.168 1.00 61.62 97 GLN A CA 1
ATOM 834 C C . GLN A 1 97 ? -2.821 -8.109 14.301 1.00 61.62 97 GLN A C 1
ATOM 836 O O . GLN A 1 97 ? -3.002 -7.177 15.086 1.00 61.62 97 GLN A O 1
ATOM 841 N N . LYS A 1 98 ? -3.518 -9.254 14.365 1.00 56.03 98 LYS A N 1
ATOM 842 C CA . LYS A 1 98 ? -4.428 -9.597 15.463 1.00 56.03 98 LYS A CA 1
ATOM 843 C C . LYS A 1 98 ? -3.629 -9.524 16.759 1.00 56.03 98 LYS A C 1
ATOM 845 O O . LYS A 1 98 ? -2.944 -10.474 17.127 1.00 56.03 98 LYS A O 1
ATOM 850 N N . SER A 1 99 ? -3.704 -8.393 17.454 1.00 63.44 99 SER A N 1
ATOM 851 C CA . SER A 1 99 ? -3.263 -8.325 18.836 1.00 63.44 99 SER A CA 1
ATOM 852 C C . SER A 1 99 ? -4.046 -9.383 19.601 1.00 63.44 99 SER A C 1
ATOM 854 O O . SER A 1 99 ? -5.268 -9.459 19.458 1.00 63.44 99 SER A O 1
ATOM 856 N N . ASN A 1 100 ? -3.362 -10.216 20.387 1.00 78.25 100 ASN A N 1
ATOM 857 C CA . ASN A 1 100 ? -4.055 -11.077 21.338 1.00 78.25 100 ASN A CA 1
ATOM 858 C C . ASN A 1 100 ? -4.982 -10.176 22.162 1.00 78.25 100 ASN A C 1
ATOM 860 O O . ASN A 1 100 ? -4.513 -9.243 22.817 1.00 78.25 100 ASN A O 1
ATOM 864 N N . GLY A 1 101 ? -6.293 -10.400 22.052 1.00 86.38 101 GLY A N 1
ATOM 865 C CA . GLY A 1 101 ? -7.280 -9.609 22.768 1.00 86.38 101 GLY A CA 1
ATOM 866 C C . GLY A 1 101 ? -7.145 -9.759 24.279 1.00 86.38 101 GLY A C 1
ATOM 867 O O . GLY A 1 101 ? -6.310 -10.498 24.805 1.00 86.38 101 GLY A O 1
ATOM 868 N N . VAL A 1 102 ? -8.007 -9.064 25.007 1.00 90.25 102 VAL A N 1
ATOM 869 C CA . VAL A 1 102 ? -8.102 -9.181 26.460 1.00 90.25 102 VAL A CA 1
ATOM 870 C C . VAL A 1 102 ? -8.440 -10.640 26.825 1.00 90.25 102 VAL A C 1
ATOM 872 O O . VAL A 1 102 ? -9.489 -11.145 26.416 1.00 90.25 102 VAL A O 1
ATOM 875 N N . PRO A 1 103 ? -7.603 -11.344 27.616 1.00 90.69 103 PRO A N 1
ATOM 876 C CA . PRO A 1 103 ? -7.900 -12.715 28.018 1.00 90.69 103 PRO A CA 1
ATOM 877 C C . PRO A 1 103 ? -9.245 -12.814 28.749 1.00 90.69 103 PRO A C 1
ATOM 879 O O . PRO A 1 103 ? -9.557 -11.968 29.590 1.00 90.69 103 PRO A O 1
ATOM 882 N N . LYS A 1 104 ? -10.015 -13.885 28.500 1.00 88.75 104 LYS A N 1
ATOM 883 C CA . LYS A 1 104 ? -11.382 -14.071 29.041 1.00 88.75 104 LYS A CA 1
ATOM 884 C C . LYS A 1 104 ? -11.499 -13.834 30.553 1.00 88.75 104 LYS A C 1
ATOM 886 O O . LYS A 1 104 ? -12.491 -13.264 30.996 1.00 88.75 104 LYS A O 1
ATOM 891 N N . LYS A 1 105 ? -10.474 -14.210 31.330 1.00 90.06 105 LYS A N 1
ATOM 892 C CA . LYS A 1 105 ? -10.427 -14.001 32.790 1.00 90.06 105 LYS A CA 1
ATOM 893 C C . LYS A 1 105 ? -10.565 -12.530 33.210 1.00 90.06 105 LYS A C 1
ATOM 895 O O . LYS A 1 105 ? -11.084 -12.253 34.283 1.00 90.06 105 LYS A O 1
ATOM 900 N N . TYR A 1 106 ? -10.112 -11.596 32.375 1.00 91.19 106 TYR A N 1
ATOM 901 C CA . TYR A 1 106 ? -10.220 -10.158 32.627 1.00 91.19 106 TYR A CA 1
ATOM 902 C C . TYR A 1 106 ? -11.556 -9.595 32.131 1.00 91.19 106 TYR A C 1
ATOM 904 O O . TYR A 1 106 ? -12.128 -8.731 32.787 1.00 91.19 106 TYR A O 1
ATOM 912 N N . LEU A 1 107 ? -12.098 -10.116 31.023 1.00 89.56 107 LEU A N 1
ATOM 913 C CA . LEU A 1 107 ? -13.401 -9.687 30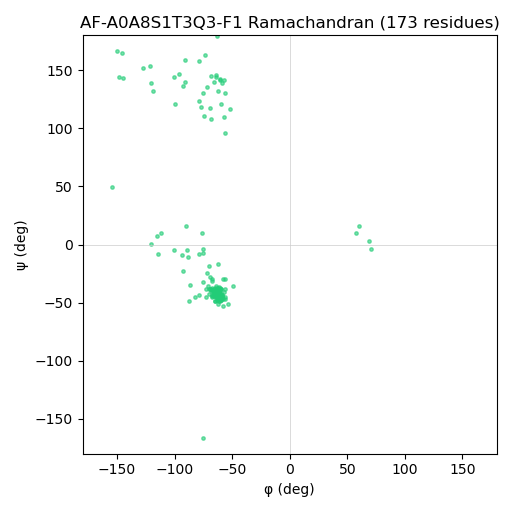.494 1.00 89.56 107 LEU A CA 1
ATOM 914 C C . LEU A 1 107 ? -14.538 -9.906 31.497 1.00 89.56 107 LEU A C 1
ATOM 916 O O . LEU A 1 107 ? -15.402 -9.048 31.647 1.00 89.56 107 LEU A O 1
ATOM 920 N N . GLN A 1 108 ? -14.499 -11.014 32.240 1.00 87.12 108 GLN A N 1
ATOM 921 C CA . GLN A 1 108 ? -15.492 -11.331 33.274 1.00 87.12 108 GLN A CA 1
ATOM 922 C C . GLN A 1 108 ? -15.528 -10.314 34.430 1.00 87.12 108 GLN A C 1
ATOM 924 O O . GLN A 1 108 ? -16.509 -10.275 35.165 1.00 87.12 108 GLN A O 1
ATOM 929 N N . LYS A 1 109 ? -14.487 -9.484 34.587 1.00 86.56 109 LYS A N 1
ATOM 930 C CA . LYS A 1 109 ? -14.392 -8.461 35.641 1.00 86.56 109 LYS A CA 1
ATOM 931 C C . LYS A 1 109 ? -15.001 -7.119 35.246 1.00 86.56 109 LYS A C 1
ATOM 933 O O . LYS A 1 109 ? -15.123 -6.230 36.084 1.00 86.56 109 LYS A O 1
ATOM 938 N N . LEU A 1 110 ? -15.345 -6.937 33.972 1.00 89.56 110 LEU A N 1
ATOM 939 C CA . LEU A 1 110 ? -15.891 -5.677 33.487 1.00 89.56 110 LEU A CA 1
ATOM 940 C C . LEU A 1 110 ? -17.265 -5.398 34.106 1.00 89.56 110 LEU A C 1
ATOM 942 O O . LEU A 1 110 ? -18.110 -6.285 34.235 1.00 89.56 110 LEU A O 1
ATOM 946 N N . LYS A 1 111 ? -17.499 -4.131 34.464 1.00 87.88 111 LYS A N 1
ATOM 947 C CA . LYS A 1 111 ? -18.744 -3.703 35.101 1.00 87.88 111 LYS A CA 1
ATOM 948 C C . LYS A 1 111 ? -19.907 -3.803 34.113 1.00 87.88 111 LYS A C 1
ATOM 950 O O . LYS A 1 111 ? -20.025 -2.983 33.199 1.00 87.88 111 LYS A O 1
ATOM 955 N N . MET A 1 112 ? -20.777 -4.782 34.344 1.00 92.44 112 MET A N 1
ATOM 956 C CA . MET A 1 112 ? -22.028 -4.972 33.616 1.00 92.44 112 MET A CA 1
ATOM 957 C C . MET A 1 112 ? -23.175 -4.234 34.299 1.00 92.44 112 MET A C 1
ATOM 959 O O . MET A 1 112 ? -23.284 -4.219 35.525 1.00 92.44 112 MET A O 1
ATOM 963 N N . MET A 1 113 ? -24.042 -3.623 33.501 1.00 93.75 113 MET A N 1
ATOM 964 C CA . MET A 1 113 ? -25.242 -2.950 33.983 1.00 93.75 113 MET A CA 1
ATOM 965 C C . MET A 1 113 ? -26.349 -3.011 32.930 1.00 93.75 113 MET A C 1
ATOM 967 O O . MET A 1 113 ? -26.103 -3.347 31.771 1.00 93.75 113 MET A O 1
ATOM 971 N N . LYS A 1 114 ? -27.571 -2.690 33.349 1.00 93.50 114 LYS A N 1
ATOM 972 C CA . LYS A 1 114 ? -28.707 -2.502 32.446 1.00 93.50 114 LYS A CA 1
ATOM 973 C C . LYS A 1 114 ? -28.821 -1.034 32.072 1.00 93.50 114 LYS A C 1
ATOM 975 O O . LYS A 1 114 ? -28.696 -0.170 32.942 1.00 93.50 114 LYS A O 1
ATOM 980 N N . MET A 1 115 ? -29.055 -0.750 30.797 1.00 91.94 115 MET A N 1
ATOM 981 C CA . MET A 1 115 ? -29.272 0.621 30.356 1.00 91.94 115 MET A CA 1
ATOM 982 C C . MET A 1 115 ? -30.642 1.131 30.828 1.00 91.94 115 MET A C 1
ATOM 984 O O . MET A 1 115 ? -31.655 0.440 30.732 1.00 91.94 115 MET A O 1
ATOM 988 N N . GLY A 1 116 ? -30.676 2.363 31.338 1.00 90.19 116 GLY A N 1
ATOM 989 C CA . GLY A 1 116 ? -31.928 3.078 31.592 1.00 90.19 116 GLY A CA 1
ATOM 990 C C . GLY A 1 116 ? -32.565 3.604 30.300 1.00 90.19 116 GLY A C 1
ATOM 991 O O . GLY A 1 116 ? -32.149 3.273 29.196 1.00 90.19 116 GLY A O 1
ATOM 992 N N . LYS A 1 117 ? -33.555 4.494 30.410 1.00 85.00 117 LYS A N 1
ATOM 993 C CA . LYS A 1 117 ? -33.977 5.281 29.240 1.00 85.00 117 LYS A CA 1
ATOM 994 C C . LYS A 1 117 ? -32.853 6.263 28.890 1.00 85.00 117 LYS A C 1
ATOM 996 O O . LYS A 1 117 ? -32.497 7.102 29.715 1.00 85.00 117 LYS A O 1
ATOM 1001 N N . SER A 1 118 ? -32.265 6.138 27.702 1.00 84.62 118 SER A N 1
ATOM 1002 C CA . SER A 1 118 ? -31.154 6.978 27.248 1.00 84.62 118 SER A CA 1
ATOM 1003 C C . SER A 1 118 ? -31.203 7.170 25.734 1.00 84.62 118 SER A C 1
ATOM 1005 O O . SER A 1 118 ? -31.510 6.228 25.020 1.00 84.62 118 SER A O 1
ATOM 1007 N N . ASN A 1 119 ? -30.818 8.354 25.248 1.00 87.50 119 ASN A N 1
ATOM 1008 C CA . ASN A 1 119 ? -30.636 8.626 23.812 1.00 87.50 119 ASN A CA 1
ATOM 1009 C C . ASN A 1 119 ? -29.195 8.343 23.337 1.00 87.50 119 ASN A C 1
ATOM 1011 O O . ASN A 1 119 ? -28.760 8.846 22.304 1.00 87.50 119 ASN A O 1
ATOM 1015 N N . ARG A 1 12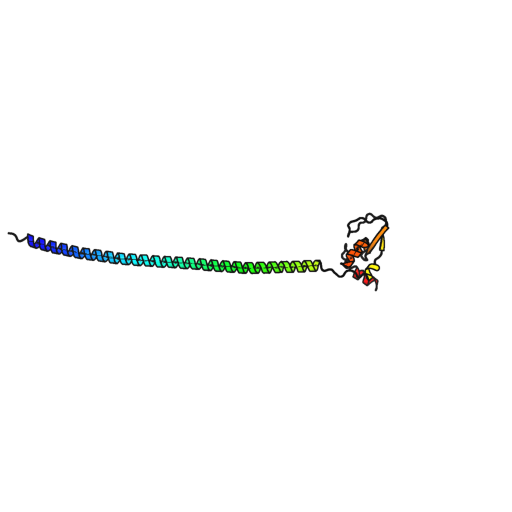0 ? -28.403 7.606 24.125 1.00 92.12 120 ARG A N 1
ATOM 1016 C CA . ARG A 1 120 ? -27.033 7.226 23.753 1.00 92.12 120 ARG A CA 1
ATOM 1017 C C . ARG A 1 120 ? -27.052 6.054 22.766 1.00 92.12 120 ARG A C 1
ATOM 1019 O O . ARG A 1 120 ? -27.993 5.267 22.746 1.00 92.12 120 ARG A O 1
ATOM 1026 N N . GLN A 1 121 ? -25.972 5.905 22.005 1.00 95.00 121 GLN A N 1
ATOM 1027 C CA . GLN A 1 121 ? -25.788 4.824 21.033 1.00 95.00 121 GLN A CA 1
ATOM 1028 C C . GLN A 1 121 ? -24.463 4.093 21.244 1.00 95.00 121 GLN A C 1
ATOM 1030 O O . GLN A 1 121 ? -23.492 4.677 21.735 1.00 95.00 121 GLN A O 1
ATOM 1035 N N . CYS A 1 122 ? -24.414 2.818 20.868 1.00 96.75 122 CYS A N 1
ATOM 1036 C CA . CYS A 1 122 ? -23.180 2.049 20.858 1.00 96.75 122 CYS A CA 1
ATOM 1037 C C . CYS A 1 122 ? -22.369 2.396 19.607 1.00 96.75 122 CYS A C 1
ATOM 1039 O O . CYS A 1 122 ? -22.845 2.205 18.494 1.00 96.75 122 CYS A O 1
ATOM 1041 N N . SER A 1 123 ? -21.120 2.845 19.763 1.00 95.94 123 SER A N 1
ATOM 1042 C CA . SER A 1 123 ? -20.275 3.200 18.611 1.00 95.94 123 SER A CA 1
ATOM 1043 C C . SER A 1 123 ? -19.705 2.002 17.839 1.00 95.94 123 SER A C 1
ATOM 1045 O O . SER A 1 123 ? -19.055 2.206 16.822 1.00 95.94 123 SER A O 1
ATOM 1047 N N . ILE A 1 124 ? -19.944 0.763 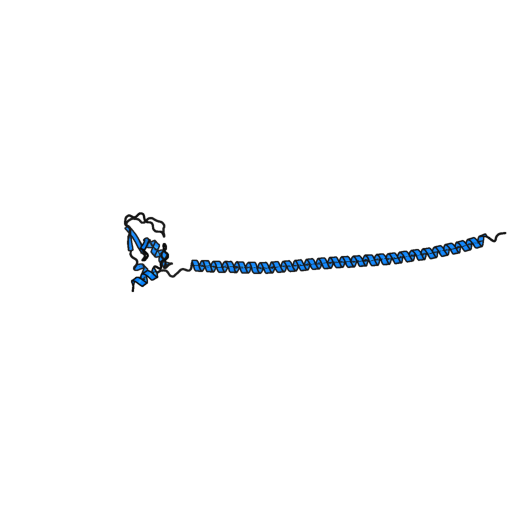18.292 1.00 95.62 124 ILE A N 1
ATOM 1048 C CA . ILE A 1 124 ? -19.521 -0.454 17.576 1.00 95.62 124 ILE A CA 1
ATOM 1049 C C . ILE A 1 124 ? -20.584 -0.893 16.561 1.00 95.62 124 ILE A C 1
ATOM 1051 O O . ILE A 1 124 ? -20.249 -1.175 15.418 1.00 95.62 124 ILE A O 1
ATOM 1055 N N . CYS A 1 125 ? -21.855 -0.976 16.970 1.00 96.38 125 CYS A N 1
ATOM 1056 C CA . CYS A 1 125 ? -22.958 -1.395 16.093 1.00 96.38 125 CYS A CA 1
ATOM 1057 C C . CYS A 1 125 ? -23.787 -0.226 15.544 1.00 96.38 125 CYS A C 1
ATOM 1059 O O . CYS A 1 125 ? -24.698 -0.454 14.759 1.00 96.38 125 CYS A O 1
ATOM 1061 N N . CYS A 1 126 ? -23.496 1.005 15.976 1.00 95.62 126 CYS A N 1
ATOM 1062 C CA . CYS A 1 126 ? -24.203 2.234 15.607 1.00 95.62 126 CYS A CA 1
ATOM 1063 C C . CYS A 1 126 ? -25.702 2.262 15.970 1.00 95.62 126 CYS A C 1
ATOM 1065 O O . CYS A 1 126 ? -26.428 3.127 15.491 1.00 95.62 126 CYS A O 1
ATOM 1067 N N . ASN A 1 127 ? -26.162 1.369 16.853 1.00 95.50 127 ASN A N 1
ATOM 1068 C CA . ASN A 1 127 ? -27.550 1.329 17.317 1.00 95.50 127 ASN A CA 1
ATOM 1069 C C . ASN A 1 127 ? -27.724 2.071 18.648 1.00 95.50 127 ASN A C 1
ATOM 1071 O O . ASN A 1 127 ? -26.838 2.056 19.512 1.00 95.50 127 ASN A O 1
ATOM 1075 N N . GLN A 1 128 ? -28.892 2.690 18.835 1.00 95.69 128 GLN A N 1
ATOM 1076 C CA . GLN A 1 128 ? -29.295 3.272 20.117 1.00 95.69 128 GLN A CA 1
ATOM 1077 C C . GLN A 1 128 ? -29.434 2.187 21.186 1.00 95.69 128 GLN A C 1
ATOM 1079 O O . GLN A 1 128 ? -29.850 1.067 20.892 1.00 95.69 128 GLN A O 1
ATOM 1084 N N . PHE A 1 129 ? -29.100 2.528 22.430 1.00 95.38 129 PHE A N 1
ATOM 1085 C CA . PHE A 1 129 ? -29.340 1.621 23.543 1.00 95.38 129 PHE A CA 1
ATOM 1086 C C . PHE A 1 129 ? -30.822 1.603 23.907 1.00 95.38 129 PHE A C 1
ATOM 1088 O O . PHE A 1 129 ? -31.428 2.652 24.132 1.00 95.38 129 PHE A O 1
ATOM 1095 N N . GLN A 1 130 ? -31.386 0.411 24.029 1.00 93.12 130 GLN A N 1
ATOM 1096 C CA . GLN A 1 130 ? -32.747 0.223 24.507 1.00 93.12 130 GLN A CA 1
ATOM 1097 C C . GLN A 1 130 ? -32.767 0.038 26.026 1.00 93.12 130 GLN A C 1
ATOM 1099 O O . GLN A 1 130 ? -31.772 -0.318 26.664 1.00 93.12 130 GLN A O 1
ATOM 1104 N N . LYS A 1 131 ? -33.932 0.297 26.625 1.00 92.38 131 LYS A N 1
ATOM 1105 C CA . LYS A 1 131 ? -34.143 0.089 28.058 1.00 92.38 131 LYS A CA 1
ATOM 1106 C C . LYS A 1 131 ? -33.882 -1.383 28.404 1.00 92.38 131 LYS A C 1
ATOM 1108 O O . LYS A 1 131 ? -34.310 -2.273 27.680 1.00 92.38 131 LYS A O 1
ATOM 1113 N N . ASP A 1 132 ? -33.215 -1.611 29.530 1.00 92.50 132 ASP A N 1
ATOM 1114 C CA . ASP A 1 132 ? -32.896 -2.927 30.088 1.00 92.50 132 ASP A CA 1
ATOM 1115 C C . ASP A 1 132 ? -31.873 -3.760 29.285 1.00 92.50 132 ASP A C 1
ATOM 1117 O O . ASP A 1 132 ? -31.524 -4.865 29.711 1.00 92.50 132 ASP A O 1
ATOM 1121 N N . GLU A 1 133 ? -31.307 -3.222 28.195 1.00 93.94 133 GLU A N 1
ATOM 1122 C CA . GLU A 1 133 ? -30.205 -3.861 27.469 1.00 93.94 133 GLU A CA 1
ATOM 1123 C C . GLU A 1 133 ? -28.937 -3.964 28.319 1.00 93.94 133 GLU A C 1
ATOM 1125 O O . GLU A 1 133 ? -28.593 -3.066 29.095 1.00 93.94 133 GLU A O 1
ATOM 1130 N N . LEU A 1 134 ? -28.205 -5.066 28.130 1.00 95.50 134 LEU A N 1
ATOM 1131 C CA . LEU A 1 134 ? -26.937 -5.304 28.805 1.00 95.50 134 LEU A CA 1
ATOM 1132 C C . LEU A 1 134 ? -25.817 -4.490 28.164 1.00 95.50 134 LEU A C 1
ATOM 1134 O O . LEU A 1 134 ? -25.426 -4.705 27.010 1.00 95.50 134 LEU A O 1
ATOM 1138 N N . ILE A 1 135 ? -25.246 -3.610 28.971 1.00 96.00 135 ILE A N 1
ATOM 1139 C CA . ILE A 1 135 ? -24.130 -2.758 28.596 1.00 96.00 135 ILE A CA 1
ATOM 1140 C C . ILE A 1 135 ? -22.938 -3.002 29.514 1.00 96.00 135 ILE A C 1
ATOM 1142 O O . ILE A 1 135 ? -23.072 -3.409 30.672 1.00 96.00 135 ILE A O 1
ATOM 1146 N N . ILE A 1 136 ? -21.759 -2.723 28.980 1.00 96.19 136 ILE A N 1
ATOM 1147 C CA . ILE A 1 136 ? -20.494 -2.781 29.698 1.00 96.19 136 ILE A CA 1
ATOM 1148 C C . ILE A 1 136 ? -19.885 -1.389 29.699 1.00 96.19 136 ILE A C 1
ATOM 1150 O O . ILE A 1 136 ? -19.788 -0.747 28.651 1.00 96.19 136 ILE A O 1
ATOM 1154 N N . GLN A 1 137 ? -19.443 -0.946 30.875 1.00 94.62 137 GLN A N 1
ATOM 1155 C CA . GLN A 1 137 ? -18.603 0.236 31.013 1.00 94.62 137 GLN A CA 1
ATOM 1156 C C . GLN A 1 137 ? -17.140 -0.192 31.162 1.00 94.62 137 GLN A C 1
ATOM 1158 O O . GLN A 1 137 ? -16.785 -0.910 32.097 1.00 94.62 137 GLN A O 1
ATOM 1163 N N . LEU A 1 138 ? -16.285 0.265 30.248 1.00 95.88 138 LEU A N 1
ATOM 1164 C CA . LEU A 1 138 ? -14.841 0.032 30.321 1.00 95.88 138 LEU A CA 1
ATOM 1165 C C . LEU A 1 138 ? -14.186 0.902 31.415 1.00 95.88 138 LEU A C 1
ATOM 1167 O O . LEU A 1 138 ? -14.758 1.925 31.795 1.00 95.88 138 LEU A O 1
ATOM 1171 N N . PRO A 1 139 ? -12.954 0.590 31.869 1.00 94.75 139 PRO A N 1
ATOM 1172 C CA . PRO A 1 139 ? -12.225 1.415 32.845 1.00 94.75 139 PRO A CA 1
ATOM 1173 C C . PRO A 1 139 ? -12.035 2.878 32.409 1.00 94.75 139 PRO A C 1
ATOM 1175 O O . PRO A 1 139 ? -12.049 3.789 33.231 1.00 94.75 139 PRO A O 1
ATOM 1178 N N . CYS A 1 140 ? -11.948 3.123 31.098 1.00 95.69 140 CYS A N 1
ATOM 1179 C CA . CYS A 1 140 ? -11.925 4.464 30.501 1.00 95.69 140 CYS A CA 1
ATOM 1180 C C . CYS A 1 140 ? -13.306 5.156 30.447 1.00 95.69 140 CYS A C 1
ATOM 1182 O O . CYS A 1 140 ? -13.451 6.181 29.789 1.00 95.69 140 CYS A O 1
ATOM 1184 N N . LYS A 1 141 ? -14.327 4.596 31.110 1.00 94.31 141 LYS A N 1
ATOM 1185 C CA . LYS A 1 141 ? -15.712 5.087 31.249 1.00 94.31 141 LYS A CA 1
ATOM 1186 C C . LYS A 1 141 ? -16.595 5.040 29.994 1.00 94.31 141 LYS A C 1
ATOM 1188 O O . LYS A 1 141 ? -17.790 5.311 30.117 1.00 94.31 141 LYS A O 1
ATOM 1193 N N . HIS A 1 142 ? -16.070 4.646 28.832 1.00 96.19 142 HIS A N 1
ATOM 1194 C CA . HIS A 1 142 ? -16.872 4.411 27.623 1.00 96.19 142 HIS A CA 1
ATOM 1195 C C . HIS A 1 142 ? -17.792 3.189 27.765 1.00 96.19 142 HIS A C 1
ATOM 1197 O O . HIS A 1 142 ? -17.419 2.201 28.400 1.00 96.19 142 HIS A O 1
ATOM 1203 N N . ILE A 1 143 ? -18.982 3.268 27.161 1.00 95.56 143 ILE A N 1
ATOM 1204 C CA . ILE A 1 143 ? -20.076 2.298 27.315 1.00 95.56 143 ILE A CA 1
ATOM 1205 C C . ILE A 1 143 ? -20.446 1.694 25.958 1.00 95.56 143 ILE A C 1
ATOM 1207 O O . ILE A 1 143 ? -20.533 2.414 24.964 1.00 95.56 143 ILE A O 1
ATOM 1211 N N . TYR A 1 144 ? -20.706 0.388 25.936 1.00 97.38 144 TYR A N 1
ATOM 1212 C CA . TYR A 1 144 ? -21.063 -0.378 24.738 1.00 97.38 144 TYR A CA 1
ATOM 1213 C C . TYR A 1 144 ? -22.056 -1.490 25.082 1.00 97.38 144 TYR A C 1
ATOM 1215 O O . TYR A 1 144 ? -22.167 -1.870 26.249 1.00 97.38 144 TYR A O 1
ATOM 1223 N N . HIS A 1 145 ? -22.720 -2.071 24.076 1.00 97.25 145 HIS A N 1
ATOM 1224 C CA . HIS A 1 145 ? -23.417 -3.345 24.264 1.00 97.25 145 HIS A CA 1
ATOM 1225 C C . HIS A 1 145 ? -22.414 -4.418 24.671 1.00 97.25 145 HIS A C 1
ATOM 1227 O O . HIS A 1 145 ? -21.305 -4.471 24.130 1.00 97.25 145 HIS A O 1
ATOM 1233 N N . LYS A 1 146 ? -22.820 -5.298 25.591 1.00 95.00 146 LYS A N 1
ATOM 1234 C CA . LYS A 1 146 ? -21.971 -6.396 26.066 1.00 95.00 146 LYS A CA 1
ATOM 1235 C C . LYS A 1 146 ? -21.433 -7.242 24.906 1.00 95.00 146 LYS A C 1
ATOM 1237 O O . LYS A 1 146 ? -20.229 -7.440 24.804 1.00 95.00 146 LYS A O 1
ATOM 1242 N N . SER A 1 147 ? -22.309 -7.696 24.011 1.00 94.94 147 SER A N 1
ATOM 1243 C CA . SER A 1 147 ? -21.938 -8.529 22.857 1.00 94.94 147 SER A CA 1
ATOM 1244 C C . SER A 1 147 ? -20.956 -7.828 21.914 1.00 94.94 147 SER A C 1
ATOM 1246 O O . SER A 1 147 ? -19.990 -8.440 21.454 1.00 94.94 147 SER A O 1
ATOM 1248 N N . CYS A 1 148 ? -21.173 -6.537 21.659 1.00 96.06 148 CYS A N 1
ATOM 1249 C CA . CYS A 1 148 ? -20.324 -5.740 20.784 1.00 96.06 148 CYS A CA 1
ATOM 1250 C C . CYS A 1 148 ? -18.911 -5.579 21.352 1.00 96.06 148 CYS A C 1
ATOM 1252 O O . CYS A 1 148 ? -17.934 -5.827 20.646 1.00 96.06 148 CYS A O 1
ATOM 1254 N N . VAL A 1 149 ? -18.788 -5.197 22.627 1.00 95.38 149 VAL A N 1
ATOM 1255 C CA . VAL A 1 149 ? -17.465 -4.981 23.230 1.00 95.38 149 VAL A CA 1
ATOM 1256 C C . VAL A 1 149 ? -16.739 -6.285 23.542 1.00 95.38 149 VAL A C 1
ATOM 1258 O O . VAL A 1 149 ? -15.523 -6.332 23.390 1.00 95.38 149 VAL A O 1
ATOM 1261 N N . ASP A 1 150 ? -17.457 -7.358 23.890 1.00 93.25 150 ASP A N 1
ATOM 1262 C CA . ASP A 1 150 ? -16.865 -8.690 24.068 1.00 93.25 150 ASP A CA 1
ATOM 1263 C C . ASP A 1 150 ? -16.243 -9.194 22.760 1.00 93.25 150 ASP A C 1
ATOM 1265 O O . ASP A 1 150 ? -15.158 -9.773 22.777 1.00 93.25 150 ASP A O 1
ATOM 1269 N N . SER A 1 151 ? -16.911 -8.971 21.623 1.00 92.38 151 SER A N 1
ATOM 1270 C CA . SER A 1 151 ? -16.393 -9.358 20.303 1.00 92.38 151 SER A CA 1
ATOM 1271 C C . SER A 1 151 ? -15.161 -8.535 19.928 1.00 92.38 151 SER A C 1
ATOM 1273 O O . SER A 1 151 ? -14.157 -9.084 19.486 1.00 92.38 151 SER A O 1
ATOM 1275 N N . TRP A 1 152 ? -15.200 -7.223 20.177 1.00 93.81 152 TRP A N 1
ATOM 1276 C CA . TRP A 1 152 ? -14.068 -6.331 19.928 1.00 93.81 152 TRP A CA 1
ATOM 1277 C C . TRP A 1 152 ? -12.838 -6.695 20.768 1.00 93.81 152 TRP A C 1
ATOM 1279 O O . TRP A 1 152 ? -11.720 -6.791 20.255 1.00 93.81 152 TRP A O 1
ATOM 1289 N N . LEU A 1 153 ? -13.037 -6.925 22.070 1.00 94.19 153 LEU A N 1
ATOM 1290 C CA . LEU A 1 153 ? -11.941 -7.176 22.999 1.00 94.19 153 LEU A CA 1
ATOM 1291 C C . LEU A 1 153 ? -11.333 -8.578 22.869 1.00 94.19 153 LEU A C 1
ATOM 1293 O O . LEU A 1 153 ? -10.289 -8.832 23.461 1.00 94.19 153 LEU A O 1
ATOM 1297 N N . GLN A 1 154 ? -11.918 -9.475 22.071 1.00 90.62 154 GLN A N 1
ATOM 1298 C CA . GLN A 1 154 ? -11.277 -10.739 21.690 1.00 90.62 154 GLN A CA 1
ATOM 1299 C C . GLN A 1 154 ? -10.125 -10.545 20.694 1.00 90.62 154 GLN A C 1
ATOM 1301 O O . GLN A 1 154 ? -9.213 -11.368 20.658 1.00 90.62 154 GLN A O 1
ATOM 1306 N N . SER A 1 155 ? -10.136 -9.454 19.924 1.00 88.94 155 SER A N 1
ATOM 1307 C CA . SER A 1 155 ? -9.116 -9.136 18.913 1.00 88.94 155 SER A CA 1
ATOM 1308 C C . SER A 1 155 ? -8.290 -7.884 19.219 1.00 88.94 155 SER A C 1
ATOM 1310 O O . SER A 1 155 ? -7.336 -7.595 18.502 1.00 88.94 155 SER A O 1
ATOM 1312 N N . SER A 1 156 ? -8.652 -7.116 20.249 1.00 91.81 156 SER A N 1
ATOM 1313 C CA . SER A 1 156 ? -7.969 -5.874 20.623 1.00 91.81 156 SER A CA 1
ATOM 1314 C C . SER A 1 156 ? -7.947 -5.682 22.135 1.00 91.81 156 SER A C 1
ATOM 1316 O O . SER A 1 156 ? -8.916 -5.986 22.821 1.00 91.81 156 SER A O 1
ATOM 1318 N N . THR A 1 157 ? -6.861 -5.134 22.680 1.00 93.62 157 THR A N 1
ATOM 1319 C CA . THR A 1 157 ? -6.825 -4.691 24.085 1.00 93.62 157 THR A CA 1
ATOM 1320 C C . THR A 1 157 ? -7.273 -3.244 24.257 1.00 93.62 157 THR A C 1
ATOM 1322 O O . THR A 1 157 ? -7.361 -2.759 25.383 1.00 93.62 157 THR A O 1
ATOM 1325 N N . LYS A 1 158 ? -7.549 -2.523 23.165 1.00 93.94 158 LYS A N 1
ATOM 1326 C CA . LYS A 1 158 ? -7.797 -1.079 23.188 1.00 93.94 158 LYS A CA 1
ATOM 1327 C C . LYS A 1 158 ? -9.287 -0.754 23.120 1.00 93.94 158 LYS A C 1
ATOM 1329 O O . LYS A 1 158 ? -10.056 -1.398 22.410 1.00 93.94 158 LYS A O 1
ATOM 1334 N N . CYS A 1 159 ? -9.691 0.302 23.821 1.00 95.56 159 CYS A N 1
ATOM 1335 C CA . CYS A 1 159 ? -11.040 0.861 23.730 1.00 95.56 159 CYS A CA 1
ATOM 1336 C C . CYS A 1 159 ? -11.343 1.387 22.304 1.00 95.56 159 CYS A C 1
ATOM 1338 O O . CYS A 1 159 ? -10.537 2.172 21.797 1.00 95.56 159 CYS A O 1
ATOM 1340 N N . PRO A 1 160 ? -12.502 1.057 21.690 1.00 95.06 160 PRO A N 1
ATOM 1341 C CA . PRO A 1 160 ? -12.886 1.559 20.363 1.00 95.06 160 PRO A CA 1
ATOM 1342 C C . PRO A 1 160 ? -12.911 3.089 20.238 1.00 95.06 160 PRO A C 1
ATOM 1344 O O . PRO A 1 160 ? -12.503 3.628 19.217 1.00 95.06 160 PRO A O 1
ATOM 1347 N N . ASN A 1 161 ? -13.361 3.794 21.282 1.00 95.06 161 ASN A N 1
ATOM 1348 C CA . ASN A 1 161 ? -13.512 5.252 21.243 1.00 95.06 161 ASN A CA 1
ATOM 1349 C C . ASN A 1 161 ? -12.207 6.016 21.523 1.00 95.06 161 ASN A C 1
ATOM 1351 O O . ASN A 1 161 ? -11.903 6.984 20.838 1.00 95.06 161 ASN A O 1
ATOM 1355 N N . CYS A 1 162 ? -11.436 5.616 22.541 1.00 95.94 162 CYS A N 1
ATOM 1356 C CA . CYS A 1 162 ? -10.302 6.417 23.031 1.00 95.94 162 CYS A CA 1
ATOM 1357 C C . CYS A 1 162 ? -8.944 5.719 22.961 1.00 95.94 162 CYS A C 1
ATOM 1359 O O . CYS A 1 162 ? -7.947 6.286 23.396 1.00 95.94 162 CYS A O 1
ATOM 1361 N N . ARG A 1 163 ? -8.893 4.479 22.461 1.00 93.94 163 ARG A N 1
ATOM 1362 C CA . ARG A 1 163 ? -7.673 3.665 22.327 1.00 93.94 163 ARG A CA 1
ATOM 1363 C C . ARG A 1 163 ? -6.890 3.407 23.623 1.00 93.94 163 ARG A C 1
ATOM 1365 O O . ARG A 1 163 ? -5.798 2.850 23.561 1.00 93.94 163 ARG A O 1
ATOM 1372 N N . SER A 1 164 ? -7.436 3.739 24.795 1.00 95.19 164 SER A N 1
ATOM 1373 C CA . SER A 1 164 ? -6.845 3.367 26.087 1.00 95.19 164 SER A CA 1
ATOM 1374 C C . SER A 1 164 ? -6.748 1.846 26.222 1.00 95.19 164 SER A C 1
ATOM 1376 O O . SER A 1 164 ? -7.655 1.133 25.780 1.00 95.19 164 SER A O 1
ATOM 1378 N N . ASP A 1 165 ? -5.670 1.355 26.838 1.00 94.44 165 ASP A N 1
ATOM 1379 C CA . ASP A 1 165 ? -5.463 -0.077 27.065 1.00 94.44 165 ASP A CA 1
ATOM 1380 C C . ASP A 1 165 ? -6.361 -0.592 28.196 1.00 94.44 165 ASP A C 1
ATOM 1382 O O . ASP A 1 165 ? -6.205 -0.245 29.367 1.00 94.44 165 ASP A O 1
ATOM 1386 N N . VAL A 1 166 ? -7.340 -1.411 27.826 1.00 94.69 166 VAL A N 1
ATOM 1387 C CA . VAL A 1 166 ? -8.307 -2.005 28.748 1.00 94.69 166 VAL A CA 1
ATOM 1388 C C . VAL A 1 166 ? -7.644 -3.090 29.588 1.00 94.69 166 VAL A C 1
ATOM 1390 O O . VAL A 1 166 ? -7.942 -3.197 30.774 1.00 94.69 166 VAL A O 1
ATOM 1393 N N . LEU A 1 167 ? -6.741 -3.883 29.004 1.00 93.94 167 LEU A N 1
ATOM 1394 C CA . LEU A 1 167 ? -6.068 -4.967 29.715 1.00 93.94 167 LEU A CA 1
ATOM 1395 C C . LEU A 1 167 ? -5.140 -4.414 30.796 1.00 93.94 167 LEU A C 1
ATOM 1397 O O . LEU A 1 167 ? -5.136 -4.917 31.916 1.00 93.94 167 LEU A O 1
ATOM 1401 N N . GLU A 1 168 ? -4.373 -3.378 30.473 1.00 93.94 168 GLU A N 1
ATOM 1402 C CA . GLU A 1 168 ? -3.498 -2.711 31.435 1.00 93.94 168 GLU A CA 1
ATOM 1403 C C . GLU A 1 168 ? -4.298 -2.078 32.577 1.00 93.94 168 GLU A C 1
ATOM 1405 O O . GLU A 1 168 ? -3.984 -2.297 33.747 1.00 93.94 168 GLU A O 1
ATOM 1410 N N . ALA A 1 169 ? -5.395 -1.385 32.258 1.00 93.12 169 ALA A N 1
ATOM 1411 C CA . ALA A 1 169 ? -6.275 -0.816 33.272 1.00 93.12 169 ALA A CA 1
ATOM 1412 C C . ALA A 1 169 ? -6.885 -1.887 34.196 1.00 93.12 169 ALA A C 1
ATOM 1414 O O . ALA A 1 169 ? -6.979 -1.663 35.399 1.00 93.12 169 ALA A O 1
ATOM 1415 N N . LEU A 1 170 ? -7.264 -3.054 33.660 1.00 91.12 170 LEU A N 1
ATOM 1416 C CA . LEU A 1 170 ? -7.792 -4.169 34.455 1.00 91.12 170 LEU A CA 1
ATOM 1417 C C . LEU A 1 170 ? -6.719 -4.835 35.326 1.00 91.12 170 LEU A C 1
ATOM 1419 O O . LEU A 1 170 ? -7.010 -5.190 36.461 1.00 91.12 170 LEU A O 1
ATOM 1423 N N . LYS A 1 171 ? -5.482 -4.977 34.833 1.00 90.88 171 LYS A N 1
ATOM 1424 C CA . LYS A 1 171 ? -4.351 -5.484 35.634 1.00 90.88 171 LYS A CA 1
ATOM 1425 C C . LYS A 1 171 ? -4.016 -4.551 36.797 1.00 90.88 171 LYS A C 1
ATOM 1427 O O . LYS A 1 171 ? -3.732 -5.015 37.893 1.00 90.88 171 LYS A O 1
ATOM 1432 N N . ASN A 1 172 ? -4.061 -3.239 36.571 1.00 89.25 172 ASN A N 1
ATOM 1433 C CA . ASN A 1 172 ? -3.743 -2.250 37.604 1.00 89.25 172 ASN A CA 1
ATOM 1434 C C . ASN A 1 172 ? -4.804 -2.168 38.710 1.00 89.25 172 ASN A C 1
ATOM 1436 O O . ASN A 1 172 ? -4.499 -1.678 39.786 1.00 89.25 172 ASN A O 1
ATOM 1440 N N . GLN A 1 173 ? -6.019 -2.666 38.471 1.00 78.81 173 GLN A N 1
ATOM 1441 C CA . GLN A 1 173 ? -7.064 -2.791 39.494 1.00 78.81 173 GLN A CA 1
ATOM 1442 C C . GLN A 1 173 ? -6.872 -4.014 40.413 1.00 78.81 173 GLN A C 1
ATOM 1444 O O . GLN A 1 173 ? -7.624 -4.166 41.370 1.00 78.81 173 GLN A O 1
ATOM 1449 N N . GLU A 1 174 ? -5.915 -4.903 40.114 1.00 70.69 174 GLU A N 1
ATOM 1450 C CA . GLU A 1 174 ? -5.575 -6.075 40.942 1.00 70.69 174 GLU A CA 1
ATOM 1451 C C . GLU A 1 174 ? -4.432 -5.804 41.937 1.00 70.69 174 GLU A C 1
ATOM 1453 O O . GLU A 1 174 ? -4.143 -6.670 42.762 1.00 70.69 174 GLU A O 1
ATOM 1458 N N . LYS A 1 175 ? -3.765 -4.648 41.829 1.00 54.22 175 LYS A N 1
ATOM 1459 C CA . LYS A 1 175 ? -2.705 -4.198 42.741 1.00 54.22 175 LYS A CA 1
ATOM 1460 C C . LYS A 1 175 ? -3.286 -3.305 43.825 1.00 54.22 175 LYS A C 1
ATOM 1462 O O . LYS A 1 175 ? -2.807 -3.431 44.969 1.00 54.22 175 LYS A O 1
#

Organism: Paramecium octaurelia (NCBI:txid43137)

Radius of gyration: 55.18 Å; Cα contacts (8 Å, |Δi|>4): 127; chains: 1; bounding box: 94×35×160 Å

Secondary structure (DSSP, 8-state):
---SHHHHHHHHHHHHHHHHHHHHHHHHHHHHHHHHHHHHHHHHHHHHHHHHHHHHHHHHHHHHHHHHHHHHHHHHHHHHHHHHHHHHHHHHHHHH-------HHHHTTSEEEE--S---B-TTT-PBPPTT-EEEE-TTS-EEEHHHHHHHHTT-SB-TTT--BHHHHHHHTT-